Protein AF-A0A564Z436-F1 (afdb_monomer)

Secondary structure (DSSP, 8-state):
--HHHHHHHHHHHHHHHHHHHHHHHHHHHHHHHHHHHTTTT------HHHHHHHHHHHTT-PPPPP-S---------------------------------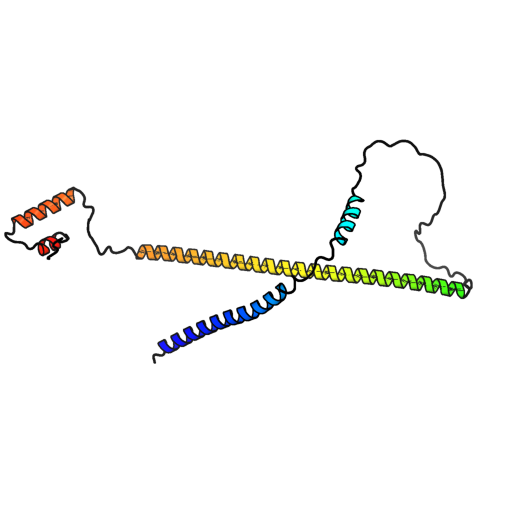HHHHHHHHHHHHHHHHHHHHHHHHHHHHHHHHHHHHHHHHHHHHHHHHHHHHHHHHHHHHHHHHHHHHHHHHHHHHHT-------------HHHHHHHHHHHHHHHHH-S---HHHHHHHTTPPP-----

Solvent-accessible surface area (backbone atoms only — not comparable to full-atom values): 14673 Å² total; per-residue (Å²): 130,58,72,66,59,54,51,52,51,52,52,52,52,51,51,54,50,50,52,52,51,53,51,56,51,50,57,64,52,53,64,60,56,55,65,60,58,71,67,71,80,77,74,78,97,83,57,80,71,63,58,59,63,56,56,63,60,63,71,76,70,68,84,78,81,86,74,100,80,80,93,76,91,81,93,79,89,82,89,80,89,82,89,82,83,93,73,88,84,85,83,90,76,94,69,81,83,71,80,65,53,69,72,57,49,51,52,50,52,52,53,47,52,58,47,50,53,50,51,53,52,51,52,50,53,51,53,49,51,51,50,52,52,49,51,52,49,53,51,52,54,50,52,52,51,49,53,51,52,49,51,52,49,53,56,50,51,52,52,52,49,54,51,49,54,53,49,51,49,54,48,48,51,52,48,55,65,72,58,62,71,77,74,87,72,86,84,75,79,90,62,55,75,69,57,49,54,50,53,52,52,55,52,54,50,56,55,74,75,42,96,77,79,58,67,69,64,52,22,69,73,68,78,46,86,81,88,76,77,78,131

Mean predicted aligned error: 22.8 Å

pLDDT: mean 73.69, std 20.4, range [33.41, 95.94]

Structure (mmCIF, N/CA/C/O backbone):
data_AF-A0A564Z436-F1
#
_entry.id   AF-A0A564Z436-F1
#
loop_
_atom_site.group_PDB
_atom_site.id
_atom_site.type_symbol
_atom_site.label_atom_id
_atom_site.label_alt_id
_atom_site.label_comp_id
_atom_site.label_asym_id
_atom_site.label_entity_id
_atom_site.label_seq_id
_atom_site.pdbx_PDB_ins_code
_atom_site.Cartn_x
_atom_site.Cartn_y
_atom_site.Cartn_z
_atom_site.occupancy
_atom_site.B_iso_or_equiv
_atom_site.auth_seq_id
_atom_site.auth_comp_id
_atom_site.auth_asym_id
_atom_site.auth_atom_id
_atom_site.pdbx_PDB_model_num
ATOM 1 N N . MET A 1 1 ? 1.897 -36.325 22.239 1.00 63.38 1 MET A N 1
ATOM 2 C CA . MET A 1 1 ? 1.989 -35.040 21.521 1.00 63.38 1 MET A CA 1
ATOM 3 C C . MET A 1 1 ? 0.719 -34.904 20.726 1.00 63.38 1 MET A C 1
ATOM 5 O O . MET A 1 1 ? 0.483 -35.743 19.864 1.00 63.38 1 MET A O 1
ATOM 9 N N . ASP A 1 2 ? -0.121 -33.939 21.077 1.00 85.94 2 ASP A N 1
ATOM 10 C CA . ASP A 1 2 ? -1.422 -33.800 20.435 1.00 85.94 2 ASP A CA 1
ATOM 11 C C . ASP A 1 2 ? -1.236 -33.451 18.953 1.00 85.94 2 ASP A C 1
ATOM 13 O O . ASP A 1 2 ? -0.404 -32.598 18.626 1.00 85.94 2 ASP A O 1
ATOM 17 N N . PRO A 1 3 ? -1.989 -34.085 18.038 1.00 88.94 3 PRO A N 1
ATOM 18 C CA . PRO A 1 3 ? -1.861 -33.838 16.599 1.00 88.94 3 PRO A CA 1
ATOM 19 C C . PRO A 1 3 ? -2.127 -32.366 16.249 1.00 88.94 3 PRO A C 1
ATOM 21 O O . PRO A 1 3 ? -1.552 -31.832 15.304 1.00 88.94 3 PRO A O 1
ATOM 24 N N . ILE A 1 4 ? -2.934 -31.690 17.069 1.00 89.12 4 ILE A N 1
ATOM 25 C CA . ILE A 1 4 ? -3.227 -30.259 16.977 1.00 89.12 4 ILE A CA 1
ATOM 26 C C . ILE A 1 4 ? -1.976 -29.426 17.287 1.00 89.12 4 ILE A C 1
ATOM 28 O O . ILE A 1 4 ? -1.660 -28.496 16.549 1.00 89.12 4 ILE A O 1
ATOM 32 N N . LEU A 1 5 ? -1.220 -29.789 18.329 1.00 91.38 5 LEU A N 1
ATOM 33 C CA . LEU A 1 5 ? 0.011 -29.095 18.711 1.00 91.38 5 LEU A CA 1
ATOM 34 C C . LEU A 1 5 ? 1.102 -29.264 17.640 1.00 91.38 5 LEU A C 1
ATOM 36 O O . LEU A 1 5 ? 1.831 -28.322 17.343 1.00 91.38 5 LEU A O 1
ATOM 40 N N . LEU A 1 6 ? 1.186 -30.449 17.025 1.00 92.44 6 LEU A N 1
ATOM 41 C CA . LEU A 1 6 ? 2.127 -30.729 15.935 1.00 92.44 6 LEU A CA 1
ATOM 42 C C . LEU A 1 6 ? 1.766 -29.964 14.652 1.00 92.44 6 LEU A C 1
ATOM 44 O O . LEU A 1 6 ? 2.647 -29.429 13.985 1.00 92.44 6 LEU A O 1
ATOM 48 N N . GLY A 1 7 ? 0.473 -29.842 14.338 1.00 93.62 7 GLY A N 1
ATOM 49 C CA . GLY A 1 7 ? 0.014 -29.001 13.232 1.00 93.62 7 GLY A CA 1
ATOM 50 C C . GLY A 1 7 ? 0.376 -27.528 13.436 1.00 93.62 7 GLY A C 1
ATOM 51 O O . GLY A 1 7 ? 0.898 -26.884 12.527 1.00 93.62 7 GLY A O 1
ATOM 52 N N . LEU A 1 8 ? 0.170 -27.010 14.650 1.00 94.00 8 LEU A N 1
ATOM 53 C CA . LEU A 1 8 ? 0.444 -25.612 14.989 1.00 94.00 8 LEU A CA 1
ATOM 54 C C . LEU A 1 8 ? 1.942 -25.281 14.900 1.00 94.00 8 LEU A C 1
ATOM 56 O O . LEU A 1 8 ? 2.317 -24.266 14.311 1.00 94.00 8 LEU A O 1
ATOM 60 N N . THR A 1 9 ? 2.815 -26.158 15.405 1.00 94.19 9 THR A N 1
ATOM 61 C CA . THR A 1 9 ? 4.271 -25.956 15.311 1.00 94.19 9 THR A CA 1
ATOM 62 C C . THR A 1 9 ? 4.773 -26.041 13.871 1.00 94.19 9 THR A C 1
ATOM 64 O O . THR A 1 9 ? 5.584 -25.208 13.469 1.00 94.19 9 THR A O 1
ATOM 67 N N . CYS A 1 10 ? 4.247 -26.958 13.051 1.00 94.19 10 CYS A N 1
ATOM 68 C CA . CYS A 1 10 ? 4.589 -27.032 11.628 1.00 94.19 10 CYS A CA 1
ATOM 69 C C . CYS A 1 10 ? 4.206 -25.757 10.860 1.00 94.19 10 CYS A C 1
ATOM 71 O O . CYS A 1 10 ? 4.996 -25.280 10.042 1.00 94.19 10 CYS A O 1
ATOM 73 N N . VAL A 1 11 ? 3.034 -25.176 11.139 1.00 95.75 11 VAL A N 1
ATOM 74 C CA . VAL A 1 11 ? 2.591 -23.922 10.507 1.00 95.75 11 VAL A CA 1
ATOM 75 C C . VAL A 1 11 ? 3.485 -22.754 10.924 1.00 95.75 11 VAL A C 1
ATOM 77 O O . VAL A 1 11 ? 3.950 -22.006 10.063 1.00 95.75 11 VAL A O 1
ATOM 80 N N . ILE A 1 12 ? 3.806 -22.631 12.216 1.00 95.38 12 ILE A N 1
ATOM 81 C CA . ILE A 1 12 ? 4.701 -21.577 12.723 1.00 95.38 12 ILE A CA 1
ATOM 82 C C . ILE A 1 12 ? 6.097 -21.693 12.094 1.00 95.38 12 ILE A C 1
ATOM 84 O O . ILE A 1 12 ? 6.655 -20.693 11.639 1.00 95.38 12 ILE A O 1
ATOM 88 N N . CYS A 1 13 ? 6.651 -22.905 12.004 1.00 94.94 13 CYS A N 1
ATOM 89 C CA . CYS A 1 13 ? 7.947 -23.134 11.365 1.00 94.94 13 CYS A CA 1
ATOM 90 C C . CYS A 1 13 ? 7.933 -22.786 9.869 1.00 94.94 13 CYS A C 1
ATOM 92 O O . CYS A 1 13 ? 8.898 -22.204 9.375 1.00 94.94 13 CYS A O 1
ATOM 94 N N . ALA A 1 14 ? 6.850 -23.094 9.150 1.00 94.62 14 ALA A N 1
ATOM 95 C CA . ALA A 1 14 ? 6.715 -22.752 7.736 1.00 94.62 14 ALA A CA 1
ATOM 96 C C . ALA A 1 14 ? 6.648 -21.231 7.513 1.00 94.62 14 ALA A C 1
ATOM 98 O O . ALA A 1 14 ? 7.316 -20.714 6.616 1.00 94.62 14 ALA A O 1
ATOM 99 N N . VAL A 1 15 ? 5.908 -20.506 8.360 1.00 95.50 15 VAL A N 1
ATOM 100 C CA . VAL A 1 15 ? 5.828 -19.036 8.312 1.00 95.50 15 VAL A CA 1
ATOM 101 C C . VAL A 1 15 ? 7.186 -18.408 8.631 1.00 95.50 15 VA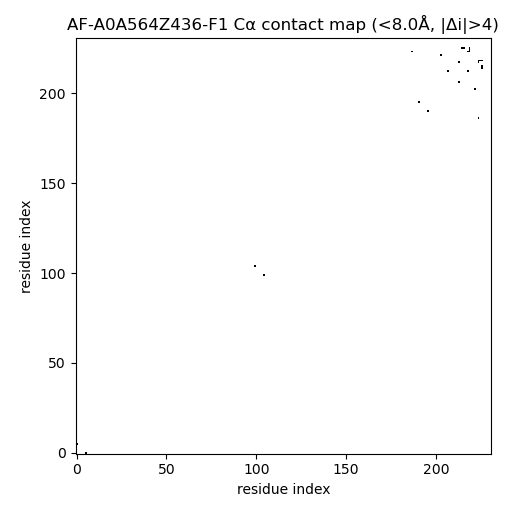L A C 1
ATOM 103 O O . VAL A 1 15 ? 7.650 -17.550 7.883 1.00 95.50 15 VAL A O 1
ATOM 106 N N . ALA A 1 16 ? 7.873 -18.876 9.677 1.00 93.75 16 ALA A N 1
ATOM 107 C CA . ALA A 1 16 ? 9.210 -18.395 10.022 1.00 93.75 16 ALA A CA 1
ATOM 108 C C . ALA A 1 16 ? 10.216 -18.632 8.881 1.00 93.75 16 ALA A C 1
ATOM 110 O O . ALA A 1 16 ? 10.986 -17.739 8.529 1.00 93.75 16 ALA A O 1
ATOM 111 N N . PHE A 1 17 ? 10.175 -19.808 8.248 1.00 94.62 17 PHE A N 1
ATOM 112 C CA . PHE A 1 17 ? 11.038 -20.121 7.109 1.00 94.62 17 PHE A CA 1
ATOM 113 C C . PHE A 1 17 ? 10.723 -19.250 5.885 1.00 94.62 17 PHE A C 1
ATOM 115 O O . PHE A 1 17 ? 11.636 -18.802 5.191 1.00 94.62 17 PHE A O 1
ATOM 122 N N . TYR A 1 18 ? 9.443 -18.965 5.635 1.00 93.94 18 TYR A N 1
ATOM 123 C CA . TYR A 1 18 ? 9.003 -18.090 4.550 1.00 93.94 18 TYR A CA 1
ATOM 124 C C . TYR A 1 18 ? 9.479 -16.642 4.744 1.00 93.94 18 TYR A C 1
ATOM 126 O O . TYR A 1 18 ? 10.013 -16.043 3.807 1.00 93.94 18 TYR A O 1
ATOM 134 N N . LEU A 1 19 ? 9.377 -16.105 5.965 1.00 92.25 19 LEU A N 1
ATOM 135 C CA . LEU A 1 19 ? 9.880 -14.769 6.302 1.00 92.25 19 LEU A CA 1
ATOM 136 C C . LEU A 1 19 ? 11.405 -14.682 6.143 1.00 92.25 19 LEU A C 1
ATOM 138 O O . LEU A 1 19 ? 11.902 -13.790 5.454 1.00 92.25 19 LEU A O 1
ATOM 142 N N . LEU A 1 20 ? 12.146 -15.668 6.660 1.00 90.69 20 LEU A N 1
ATOM 143 C CA . LEU A 1 20 ? 13.603 -15.741 6.494 1.00 90.69 20 LEU A CA 1
ATOM 144 C C . LEU A 1 20 ? 14.024 -15.896 5.024 1.00 90.69 20 LEU A C 1
ATOM 146 O O . LEU A 1 20 ? 15.055 -15.367 4.606 1.00 90.69 20 LEU A O 1
ATOM 150 N N . PHE A 1 21 ? 13.231 -16.592 4.207 1.00 90.06 21 PHE A N 1
ATOM 151 C CA . PHE A 1 21 ? 13.489 -16.734 2.775 1.00 90.06 21 PHE A CA 1
ATOM 152 C C . PHE A 1 21 ? 13.293 -15.413 2.017 1.00 90.06 21 PHE A C 1
ATOM 154 O O . PHE A 1 21 ? 14.087 -15.090 1.125 1.00 90.06 21 PHE A O 1
ATOM 161 N N . ILE A 1 22 ? 12.276 -14.626 2.381 1.00 85.06 22 ILE A N 1
ATOM 162 C CA . ILE A 1 22 ? 12.032 -13.294 1.811 1.00 85.06 22 ILE A CA 1
ATOM 163 C C . ILE A 1 22 ? 13.151 -12.327 2.211 1.00 85.06 22 ILE A C 1
ATOM 165 O O . ILE A 1 22 ? 13.730 -11.668 1.340 1.00 85.06 22 ILE A O 1
ATOM 169 N N . GLU A 1 23 ? 13.523 -12.291 3.491 1.00 79.44 23 GLU A N 1
ATOM 170 C CA . GLU A 1 23 ? 14.616 -11.446 3.987 1.00 79.44 23 GLU A CA 1
ATOM 171 C C . GLU A 1 23 ? 15.970 -11.843 3.379 1.00 79.44 23 GLU A C 1
ATOM 173 O O . GLU A 1 23 ? 16.714 -10.992 2.880 1.00 79.44 23 GLU A O 1
ATOM 178 N N . GLY A 1 24 ? 16.265 -13.144 3.290 1.00 73.56 24 GLY A N 1
ATOM 179 C CA . GLY A 1 24 ? 17.490 -13.653 2.669 1.00 73.56 24 GLY A CA 1
ATOM 180 C C . GLY A 1 24 ? 17.595 -13.337 1.170 1.00 73.56 24 GLY A C 1
ATOM 181 O O . GLY A 1 24 ? 18.689 -13.099 0.643 1.00 73.56 24 GLY A O 1
ATOM 182 N N . LYS A 1 25 ? 16.462 -13.277 0.458 1.00 69.88 25 LYS A N 1
ATOM 183 C CA . LYS A 1 25 ? 16.411 -12.902 -0.965 1.00 69.88 25 LYS A CA 1
ATOM 184 C C . LYS A 1 25 ? 16.547 -11.388 -1.163 1.00 69.88 25 LYS A C 1
ATOM 186 O O . LYS A 1 25 ? 17.231 -10.963 -2.099 1.00 69.88 25 LYS A O 1
ATOM 191 N N . SER A 1 26 ? 15.986 -10.597 -0.248 1.00 63.19 26 SER A N 1
ATOM 192 C CA . SER A 1 26 ? 16.156 -9.140 -0.153 1.00 63.19 26 SER A CA 1
ATOM 193 C C . SER A 1 26 ? 17.631 -8.750 0.035 1.00 63.19 26 SER A C 1
ATOM 195 O O . SER A 1 26 ? 18.174 -7.950 -0.737 1.00 63.19 26 SER A O 1
ATOM 197 N N . TRP A 1 27 ? 18.344 -9.405 0.957 1.00 58.22 27 TRP A N 1
ATOM 198 C CA . TRP A 1 27 ? 19.761 -9.118 1.220 1.00 58.22 27 TRP A CA 1
ATOM 199 C C . TRP A 1 27 ? 20.673 -9.461 0.035 1.00 58.22 27 TRP A C 1
A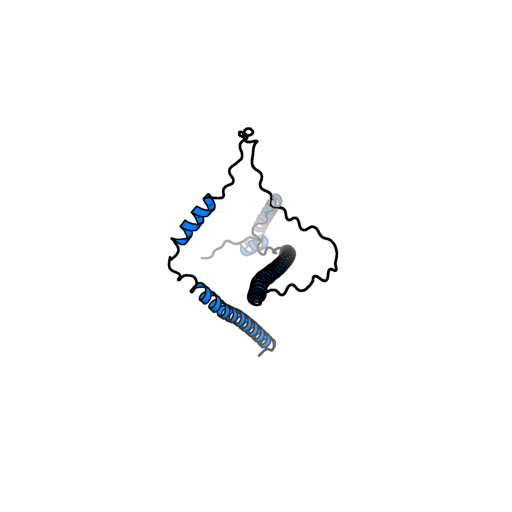TOM 201 O O . TRP A 1 27 ? 21.661 -8.765 -0.226 1.00 58.22 27 TRP A O 1
ATOM 211 N N . ARG A 1 28 ? 20.337 -10.502 -0.740 1.00 61.38 28 ARG A N 1
ATOM 212 C CA . ARG A 1 28 ? 21.096 -10.878 -1.945 1.00 61.38 28 ARG A CA 1
ATOM 213 C C . ARG A 1 28 ? 20.896 -9.898 -3.106 1.00 61.38 28 ARG A C 1
ATOM 215 O O . ARG A 1 28 ? 21.811 -9.738 -3.917 1.00 61.38 28 ARG A O 1
ATOM 222 N N . ASN A 1 29 ? 19.743 -9.232 -3.177 1.00 59.69 29 ASN A N 1
ATOM 223 C CA . ASN A 1 29 ? 19.470 -8.199 -4.178 1.00 59.69 29 ASN A CA 1
ATOM 224 C C . ASN A 1 29 ? 20.085 -6.842 -3.802 1.00 59.69 29 ASN A C 1
ATOM 226 O O . ASN A 1 29 ? 20.649 -6.182 -4.675 1.00 59.69 29 ASN A O 1
ATOM 230 N N . SER A 1 30 ? 20.084 -6.471 -2.518 1.00 56.88 30 SER A N 1
ATOM 231 C CA . SER A 1 30 ? 20.626 -5.179 -2.062 1.00 56.88 30 SER A CA 1
ATOM 232 C C . SER A 1 30 ? 22.157 -5.067 -2.223 1.00 56.88 30 SER A C 1
ATOM 234 O O . SER A 1 30 ? 22.695 -4.018 -2.566 1.00 56.88 30 SER A O 1
ATOM 236 N N . ARG A 1 31 ? 22.901 -6.184 -2.147 1.00 54.59 31 ARG A N 1
ATOM 237 C CA . ARG A 1 31 ? 24.354 -6.184 -2.444 1.00 54.59 31 ARG A CA 1
ATOM 238 C C . ARG A 1 31 ? 24.700 -5.919 -3.919 1.00 54.59 31 ARG A C 1
ATOM 240 O O . ARG A 1 31 ? 25.856 -5.630 -4.233 1.00 54.59 31 ARG A O 1
ATOM 247 N N . ARG A 1 32 ? 23.740 -6.041 -4.847 1.00 54.75 32 ARG A N 1
ATOM 248 C CA . ARG A 1 32 ? 23.956 -5.766 -6.283 1.00 54.75 32 ARG A CA 1
ATOM 249 C C . ARG A 1 32 ? 23.718 -4.301 -6.644 1.00 54.75 32 ARG A C 1
ATOM 251 O O . ARG A 1 32 ? 24.341 -3.816 -7.589 1.00 54.75 32 ARG A O 1
ATOM 258 N N . THR A 1 33 ? 22.855 -3.604 -5.911 1.00 54.34 33 THR A N 1
ATOM 259 C CA . THR A 1 33 ? 22.549 -2.184 -6.131 1.00 54.34 33 THR A CA 1
ATOM 260 C C . THR A 1 33 ? 23.646 -1.279 -5.566 1.00 54.34 33 THR A C 1
ATOM 262 O O . THR A 1 33 ? 24.048 -0.329 -6.237 1.00 54.34 33 THR A O 1
ATOM 265 N N . ASP A 1 34 ? 24.243 -1.648 -4.432 1.00 54.84 34 ASP A N 1
ATOM 266 C CA . ASP A 1 34 ? 25.300 -0.862 -3.775 1.00 54.84 34 ASP A CA 1
ATOM 267 C C . ASP A 1 34 ? 26.627 -0.840 -4.577 1.00 54.84 34 ASP A C 1
ATOM 269 O O . ASP A 1 34 ? 27.287 0.188 -4.752 1.00 54.84 34 ASP A O 1
ATOM 273 N N . ARG A 1 35 ? 26.971 -1.957 -5.241 1.00 53.22 35 ARG A N 1
ATOM 274 C CA . ARG A 1 35 ? 28.141 -2.029 -6.144 1.00 53.22 35 ARG A CA 1
ATOM 275 C C . ARG A 1 35 ? 28.015 -1.175 -7.412 1.00 53.22 35 ARG A C 1
ATOM 277 O O . ARG A 1 35 ? 29.038 -0.862 -8.018 1.00 53.22 35 ARG A O 1
ATOM 284 N N . ARG A 1 36 ? 26.801 -0.795 -7.830 1.00 50.19 36 ARG A N 1
ATOM 285 C CA . ARG A 1 36 ? 26.590 0.094 -8.990 1.00 50.19 36 ARG A CA 1
ATOM 286 C C . ARG A 1 36 ? 26.658 1.575 -8.614 1.00 50.19 36 ARG A C 1
ATOM 288 O O . ARG A 1 36 ? 27.052 2.377 -9.456 1.00 50.19 36 ARG A O 1
ATOM 295 N N . GLN A 1 37 ? 26.356 1.933 -7.366 1.00 49.72 37 GLN A N 1
ATOM 296 C CA . GLN A 1 37 ? 26.411 3.322 -6.899 1.00 49.72 37 GLN A CA 1
ATOM 297 C C . GLN A 1 37 ? 27.835 3.762 -6.506 1.00 49.72 37 GLN A C 1
ATOM 299 O O . GLN A 1 37 ? 28.223 4.895 -6.790 1.00 49.72 37 GLN A O 1
ATOM 304 N N . GLY A 1 38 ? 28.681 2.855 -5.999 1.00 44.59 38 GLY A N 1
ATOM 305 C CA . GLY A 1 38 ? 30.077 3.169 -5.639 1.00 44.59 38 GLY A CA 1
ATOM 306 C C . GLY A 1 38 ? 31.039 3.460 -6.809 1.00 44.59 38 GLY A C 1
ATOM 307 O O . GLY A 1 38 ? 32.106 4.039 -6.598 1.00 44.59 38 GLY A O 1
ATOM 308 N N . ALA A 1 39 ? 30.689 3.097 -8.050 1.00 49.66 39 ALA A N 1
ATOM 309 C CA . ALA A 1 39 ? 31.543 3.295 -9.232 1.00 49.66 39 ALA A CA 1
ATOM 310 C C . ALA A 1 39 ? 31.253 4.597 -10.009 1.00 49.66 39 ALA A C 1
ATOM 312 O O . ALA A 1 39 ? 32.082 5.034 -10.809 1.00 49.66 39 ALA A O 1
ATOM 313 N N . ALA A 1 40 ? 30.104 5.238 -9.770 1.00 49.00 40 ALA A N 1
ATOM 314 C CA . ALA A 1 40 ? 29.692 6.444 -10.491 1.00 49.00 40 ALA A CA 1
ATOM 315 C C . ALA A 1 40 ? 30.360 7.732 -9.968 1.00 49.00 40 ALA A C 1
ATOM 317 O O . ALA A 1 40 ? 30.429 8.721 -10.692 1.00 49.00 40 ALA A O 1
ATOM 318 N N . ASN A 1 41 ? 30.910 7.717 -8.746 1.00 52.44 41 ASN A N 1
ATOM 319 C CA . ASN A 1 41 ? 31.370 8.929 -8.056 1.00 52.44 41 ASN A CA 1
ATOM 320 C C . ASN A 1 41 ? 32.899 9.170 -8.100 1.00 52.44 41 ASN A C 1
ATOM 322 O O . ASN A 1 41 ? 33.432 9.975 -7.342 1.00 52.44 41 ASN A O 1
ATOM 326 N N . ARG A 1 42 ? 33.641 8.476 -8.979 1.00 50.19 42 ARG A N 1
ATOM 327 C CA . ARG A 1 42 ? 35.101 8.659 -9.164 1.00 50.19 42 ARG A CA 1
ATOM 328 C C . ARG A 1 42 ? 35.480 9.105 -10.579 1.00 50.19 42 ARG A C 1
ATOM 330 O O . ARG A 1 42 ? 36.361 8.516 -11.204 1.00 50.19 42 ARG A O 1
ATOM 337 N N . ARG A 1 43 ? 34.867 10.172 -11.100 1.00 45.75 43 ARG A N 1
ATOM 338 C CA . ARG A 1 43 ? 35.405 10.872 -12.282 1.00 45.75 43 ARG A CA 1
ATOM 339 C C . ARG A 1 43 ? 35.689 12.340 -11.969 1.00 45.75 43 ARG A C 1
ATOM 341 O O . ARG A 1 43 ? 34.794 13.143 -11.750 1.00 45.75 43 ARG A O 1
ATOM 348 N N . ARG A 1 44 ? 36.995 12.614 -11.925 1.00 42.84 44 ARG A N 1
ATOM 349 C CA . ARG A 1 44 ? 37.684 13.901 -11.782 1.00 42.84 44 ARG A CA 1
ATOM 350 C C . ARG A 1 44 ? 37.154 14.997 -12.730 1.00 42.84 44 ARG A C 1
ATOM 352 O O . ARG A 1 44 ? 36.645 14.677 -13.805 1.00 42.84 44 ARG A O 1
ATOM 359 N N . PRO A 1 45 ? 37.364 16.284 -12.390 1.00 51.81 45 PRO A N 1
ATOM 360 C CA . PRO A 1 45 ? 36.952 17.423 -13.199 1.00 51.81 45 PRO A CA 1
ATOM 361 C C . PRO A 1 45 ? 37.929 17.625 -14.360 1.00 51.81 45 PRO A C 1
ATOM 363 O O . PRO A 1 45 ? 38.966 18.262 -14.227 1.00 51.81 45 PRO A O 1
ATOM 366 N N . ALA A 1 46 ? 37.600 17.083 -15.523 1.00 48.59 46 ALA A N 1
ATOM 367 C CA . ALA A 1 46 ? 38.328 17.352 -16.755 1.00 48.59 46 ALA A CA 1
ATOM 368 C C . ALA A 1 46 ? 37.315 17.648 -17.855 1.00 48.59 46 ALA A C 1
ATOM 370 O O . ALA A 1 46 ? 37.119 16.808 -18.714 1.00 48.59 46 ALA A O 1
ATOM 371 N N . ASN A 1 47 ? 36.584 18.770 -17.758 1.00 52.91 47 ASN A N 1
ATOM 372 C CA . ASN A 1 47 ? 35.781 19.316 -18.870 1.00 52.91 47 ASN A CA 1
ATOM 373 C C . ASN A 1 47 ? 35.236 20.743 -18.628 1.00 52.91 47 ASN A C 1
ATOM 375 O O . ASN A 1 47 ? 34.193 21.120 -19.159 1.00 52.91 47 ASN A O 1
ATOM 379 N N . ALA A 1 48 ? 35.952 21.587 -17.875 1.00 52.72 48 ALA A N 1
ATOM 380 C CA . ALA A 1 48 ? 35.609 23.013 -17.783 1.00 52.72 48 ALA A CA 1
ATOM 381 C C . ALA A 1 48 ? 35.849 23.767 -19.114 1.00 52.72 48 ALA A C 1
ATOM 383 O O . ALA A 1 48 ? 35.185 24.763 -19.392 1.00 52.72 48 ALA A O 1
ATOM 384 N N . ALA A 1 49 ? 36.741 23.261 -19.976 1.00 54.25 49 ALA A N 1
ATOM 385 C CA . ALA A 1 49 ? 37.029 23.849 -21.287 1.00 54.25 49 ALA A CA 1
ATOM 386 C C . ALA A 1 49 ? 35.952 23.539 -22.349 1.00 54.25 49 ALA A C 1
ATOM 388 O O . ALA A 1 49 ? 35.665 24.379 -23.199 1.00 54.25 49 ALA A O 1
ATOM 389 N N . ALA A 1 50 ? 35.294 22.375 -22.269 1.00 55.28 50 ALA A N 1
ATOM 390 C CA . ALA A 1 50 ? 34.302 21.947 -23.260 1.00 55.28 50 ALA A CA 1
ATOM 391 C C . ALA A 1 50 ? 32.986 22.748 -23.190 1.00 55.28 50 ALA A C 1
ATOM 393 O O . ALA A 1 50 ? 32.323 22.944 -24.206 1.00 55.28 50 ALA A O 1
ATOM 394 N N . ARG A 1 51 ? 32.623 23.279 -22.011 1.00 54.62 51 ARG A N 1
ATOM 395 C CA . ARG A 1 51 ? 31.384 24.062 -21.835 1.00 54.62 51 ARG A CA 1
ATOM 396 C C . ARG A 1 51 ? 31.465 25.497 -22.370 1.00 54.62 51 ARG A C 1
ATOM 398 O O . ARG A 1 51 ? 30.438 26.033 -22.776 1.00 54.62 51 ARG A O 1
ATOM 405 N N . ARG A 1 52 ? 32.656 26.109 -22.453 1.00 54.19 52 ARG A N 1
ATOM 406 C CA . ARG A 1 52 ? 32.811 27.473 -23.007 1.00 54.19 52 ARG A CA 1
ATOM 407 C C . ARG A 1 52 ? 32.627 27.531 -24.526 1.00 54.19 52 ARG A C 1
ATOM 409 O O . ARG A 1 52 ? 32.129 28.528 -25.038 1.00 54.19 52 ARG A O 1
ATOM 416 N N . HIS A 1 53 ? 32.966 26.462 -25.245 1.00 53.28 53 HIS A N 1
ATOM 417 C CA . HIS A 1 53 ? 32.871 26.442 -26.708 1.00 53.28 53 HIS A CA 1
ATOM 418 C C . HIS A 1 53 ? 31.433 26.236 -27.222 1.00 53.28 53 HIS A C 1
ATOM 420 O O . HIS A 1 53 ? 31.101 26.637 -28.335 1.00 53.28 53 HIS A O 1
ATOM 426 N N . GLN A 1 54 ? 30.552 25.659 -26.397 1.00 53.78 54 GLN A N 1
ATOM 427 C CA . GLN A 1 54 ? 29.155 25.414 -26.764 1.00 53.78 54 GLN A CA 1
ATOM 428 C C . GLN A 1 54 ? 28.260 26.650 -26.555 1.00 53.78 54 GLN A C 1
ATOM 430 O O . GLN A 1 54 ? 27.310 26.847 -27.309 1.00 53.78 54 GLN A O 1
ATOM 435 N N . GLN A 1 55 ? 28.597 27.535 -25.608 1.00 53.94 55 GLN A N 1
ATOM 436 C CA . GLN A 1 55 ? 27.861 28.791 -25.390 1.00 53.94 55 GLN A CA 1
ATOM 437 C C . GLN A 1 55 ? 28.153 29.865 -26.452 1.00 53.94 55 GLN A C 1
ATOM 439 O O . GLN A 1 55 ? 27.264 30.646 -26.775 1.00 53.94 55 GLN A O 1
ATOM 444 N N . GLN A 1 56 ? 29.343 29.876 -27.065 1.00 54.75 56 GLN A N 1
ATOM 445 C CA . GLN A 1 56 ? 29.662 30.838 -28.133 1.00 54.75 56 GLN A CA 1
ATOM 446 C C . GLN A 1 56 ? 28.971 30.523 -29.470 1.00 54.75 56 GLN A C 1
ATOM 448 O O . GLN A 1 56 ? 28.710 31.434 -30.249 1.00 54.75 56 GLN A O 1
ATOM 453 N N . ARG A 1 57 ? 28.615 29.258 -29.734 1.00 53.19 57 ARG A 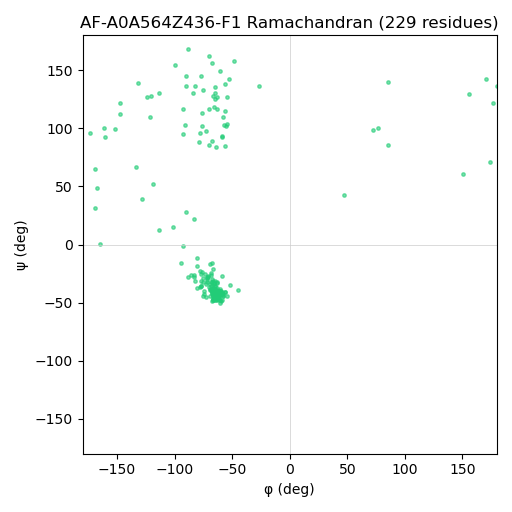N 1
ATOM 454 C CA . ARG A 1 57 ? 27.881 28.877 -30.955 1.00 53.19 57 ARG A CA 1
ATOM 455 C C . ARG A 1 57 ? 26.368 29.079 -30.854 1.00 53.19 57 ARG A C 1
ATOM 457 O O . ARG A 1 57 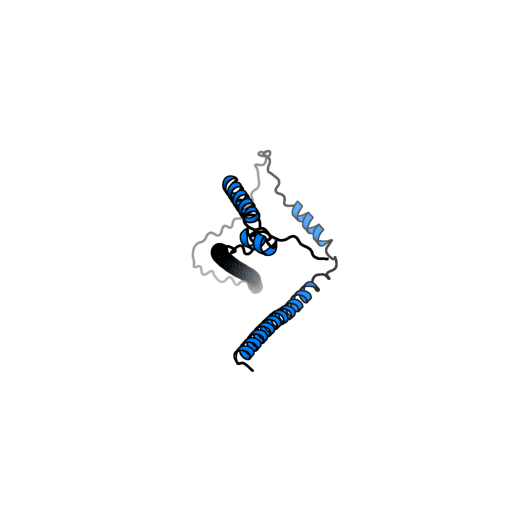? 25.739 29.327 -31.875 1.00 53.19 57 ARG A O 1
ATOM 464 N N . ALA A 1 58 ? 25.796 29.036 -29.650 1.00 53.19 58 ALA A N 1
ATOM 465 C CA . ALA A 1 58 ? 24.366 29.280 -29.439 1.00 53.19 58 ALA A CA 1
ATOM 466 C C . ALA A 1 58 ? 23.983 30.773 -29.522 1.00 53.19 58 ALA A C 1
ATOM 468 O O . ALA A 1 58 ? 22.848 31.093 -29.856 1.00 53.19 58 ALA A O 1
ATOM 469 N N . ALA A 1 59 ? 24.927 31.693 -29.286 1.00 52.09 59 ALA A N 1
ATOM 470 C CA . ALA A 1 59 ? 24.696 33.138 -29.409 1.00 52.09 59 ALA A CA 1
ATOM 471 C C . ALA A 1 59 ? 24.770 33.668 -30.859 1.00 52.09 59 ALA A C 1
ATOM 473 O O . ALA A 1 59 ? 24.379 34.803 -31.115 1.00 52.09 59 ALA A O 1
ATOM 474 N N . ALA A 1 60 ? 25.249 32.862 -31.815 1.00 54.31 60 ALA A N 1
ATOM 475 C CA . ALA A 1 60 ? 25.401 33.256 -33.221 1.00 54.31 60 ALA A CA 1
ATOM 476 C C . ALA A 1 60 ? 24.188 32.899 -34.110 1.00 54.31 60 ALA A C 1
ATOM 478 O O . ALA A 1 60 ? 24.203 33.195 -35.302 1.00 54.31 60 ALA A O 1
ATOM 479 N N . GLN A 1 61 ? 23.149 32.262 -33.556 1.00 53.16 61 GLN A N 1
ATOM 480 C CA . GLN A 1 61 ? 21.942 31.835 -34.285 1.00 53.16 61 GLN A CA 1
ATOM 481 C C . GLN A 1 61 ? 20.647 32.319 -33.612 1.00 53.16 61 GLN A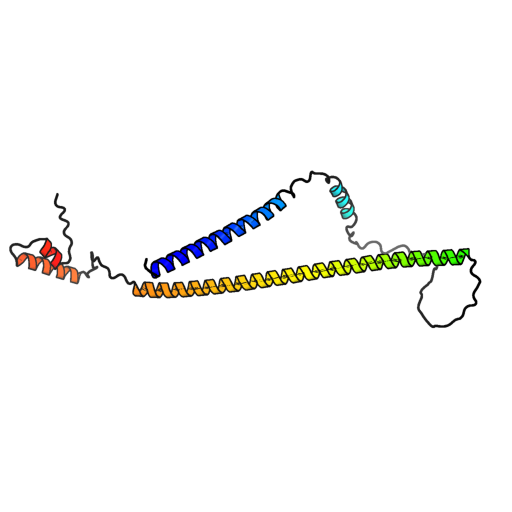 C 1
ATOM 483 O O . GLN A 1 61 ? 19.654 31.599 -33.555 1.00 53.16 61 GLN A O 1
ATOM 488 N N . ALA A 1 62 ? 20.642 33.548 -33.093 1.00 42.88 62 ALA A N 1
ATOM 489 C CA . ALA A 1 62 ? 19.395 34.228 -32.752 1.00 42.88 62 ALA A CA 1
ATOM 490 C C . ALA A 1 62 ? 18.817 34.902 -34.018 1.00 42.88 62 ALA A C 1
ATOM 492 O O . ALA A 1 62 ? 19.560 35.609 -34.706 1.00 42.88 62 ALA A O 1
ATOM 493 N N . PRO A 1 63 ? 17.526 34.711 -34.355 1.00 44.78 63 PRO A N 1
ATOM 494 C CA . PRO A 1 63 ? 16.917 35.344 -35.519 1.00 44.78 63 PRO A CA 1
ATOM 495 C C . PRO A 1 63 ? 16.781 36.848 -35.262 1.00 44.78 63 PRO A C 1
ATOM 497 O O . PRO A 1 63 ? 16.079 37.274 -34.344 1.00 44.78 63 PRO A O 1
ATOM 500 N N . ARG A 1 64 ? 17.473 37.668 -36.062 1.00 41.12 64 ARG A N 1
ATOM 501 C CA . ARG A 1 64 ? 17.250 39.117 -36.078 1.00 41.12 64 ARG A CA 1
ATOM 502 C C . ARG A 1 64 ? 15.843 39.383 -36.603 1.00 41.12 64 ARG A C 1
ATOM 504 O O . ARG A 1 64 ? 15.519 39.020 -37.730 1.00 41.12 64 ARG A O 1
ATOM 511 N N . GLN A 1 65 ? 15.029 39.999 -35.753 1.00 41.09 65 GLN A N 1
ATOM 512 C CA . GLN A 1 65 ? 13.735 40.564 -36.105 1.00 41.09 65 GLN A CA 1
ATOM 513 C C . GLN A 1 65 ? 13.909 41.535 -37.278 1.00 41.09 65 GLN A C 1
ATOM 515 O O . GLN A 1 65 ? 14.760 42.423 -37.245 1.00 41.09 65 GLN A O 1
ATOM 520 N N . MET A 1 66 ? 13.119 41.306 -38.321 1.00 38.09 66 MET A N 1
ATOM 521 C CA . MET A 1 66 ? 12.951 42.197 -39.460 1.00 38.09 66 MET A CA 1
ATOM 522 C C . MET A 1 66 ? 12.252 43.472 -38.980 1.00 38.09 66 MET A C 1
ATOM 524 O O . MET A 1 66 ? 11.188 43.387 -38.368 1.00 38.09 66 MET A O 1
ATOM 528 N N . THR A 1 67 ? 12.820 44.638 -39.276 1.00 41.38 67 THR A N 1
ATOM 529 C CA . THR A 1 67 ? 12.105 45.919 -39.238 1.00 41.38 67 THR A CA 1
ATOM 530 C C . THR A 1 67 ? 12.001 46.457 -40.661 1.00 41.38 67 THR A C 1
ATOM 532 O O . THR A 1 67 ? 12.995 46.483 -41.389 1.00 41.38 67 THR A O 1
ATOM 535 N N . GLU A 1 68 ? 10.789 46.854 -41.048 1.00 42.91 68 GLU A N 1
ATOM 536 C CA . GLU A 1 68 ? 10.442 47.509 -42.312 1.00 42.91 68 GLU A CA 1
ATOM 537 C C . GLU A 1 68 ? 11.205 48.830 -42.489 1.00 42.91 68 GLU A C 1
ATOM 539 O O . GLU A 1 68 ? 10.761 49.873 -42.022 1.00 42.91 68 GLU A O 1
ATOM 544 N N . SER A 1 69 ? 12.353 48.812 -43.163 1.00 42.88 69 SER A N 1
ATOM 545 C CA . SER A 1 69 ? 12.941 50.022 -43.758 1.00 42.88 69 SER A CA 1
ATOM 546 C C . SER A 1 69 ? 14.107 49.670 -44.688 1.00 42.88 69 SER A C 1
ATOM 548 O O . SER A 1 69 ? 15.254 49.974 -44.373 1.00 42.88 69 SER A O 1
ATOM 550 N N . SER A 1 70 ? 13.855 48.973 -45.800 1.00 36.44 70 SER A N 1
ATOM 551 C CA . SER A 1 70 ? 14.795 48.936 -46.941 1.00 36.44 70 SER A CA 1
ATOM 552 C C . SER A 1 70 ? 14.147 48.323 -48.192 1.00 36.44 70 SER A C 1
ATOM 554 O O . SER A 1 70 ? 14.695 47.415 -48.811 1.00 36.44 70 SER A O 1
ATOM 556 N N . PHE A 1 71 ? 12.951 48.787 -48.548 1.00 40.69 71 PHE A N 1
ATOM 557 C CA . PHE A 1 71 ? 12.454 48.702 -49.922 1.00 40.69 71 PHE A CA 1
ATOM 558 C C . PHE A 1 71 ? 12.861 50.017 -50.588 1.00 40.69 71 PHE A C 1
ATOM 560 O O . PHE A 1 71 ? 12.254 51.035 -50.292 1.00 40.69 71 PHE A O 1
ATOM 567 N N . GLU A 1 72 ? 13.998 50.015 -51.281 1.00 44.78 72 GLU A N 1
ATOM 568 C CA . GLU A 1 72 ? 14.315 50.801 -52.485 1.00 44.78 72 GLU A CA 1
ATOM 569 C C . GLU A 1 72 ? 15.824 50.631 -52.750 1.00 44.78 72 GLU A C 1
ATOM 571 O O . GLU A 1 72 ? 16.625 50.651 -51.817 1.00 44.78 72 GLU A O 1
ATOM 576 N N . SER A 1 73 ? 16.218 50.534 -54.020 1.00 39.06 73 SER A N 1
ATOM 577 C CA . SER A 1 73 ? 17.603 50.428 -54.514 1.00 39.06 73 SER A CA 1
ATOM 578 C C . SER A 1 73 ? 18.203 49.019 -54.545 1.00 39.06 73 SER A C 1
ATOM 580 O O . SER A 1 73 ? 18.899 48.583 -53.634 1.00 39.06 73 SER A O 1
ATOM 582 N N . LEU A 1 74 ? 17.942 48.307 -55.645 1.00 39.06 74 LEU A N 1
ATOM 583 C CA . LEU A 1 74 ? 18.968 47.890 -56.620 1.00 39.06 74 LEU A CA 1
ATOM 584 C C . LEU A 1 74 ? 18.315 46.975 -57.666 1.00 39.06 74 LEU A C 1
ATOM 586 O O . LEU A 1 74 ? 18.524 45.766 -57.725 1.00 39.06 74 LEU A O 1
ATOM 590 N N . SER A 1 75 ? 17.488 47.606 -58.498 1.00 41.53 75 SER A N 1
ATOM 591 C CA . SER A 1 75 ? 17.283 47.169 -59.873 1.00 41.53 75 SER A CA 1
ATOM 592 C C . SER A 1 75 ? 18.515 47.609 -60.657 1.00 41.53 75 SER A C 1
ATOM 594 O O . SER A 1 75 ? 18.743 48.807 -60.757 1.00 41.53 75 SER A O 1
ATOM 596 N N . GLU A 1 76 ? 19.313 46.654 -61.135 1.00 37.03 76 GLU A N 1
ATOM 597 C CA . GLU A 1 76 ? 19.908 46.595 -62.483 1.00 37.03 76 GLU A CA 1
ATOM 598 C C . GLU A 1 76 ? 21.184 45.734 -62.508 1.00 37.03 76 GLU A C 1
ATOM 600 O O . GLU A 1 76 ? 22.136 45.943 -61.762 1.00 37.03 76 GLU A O 1
ATOM 605 N N . ASN A 1 77 ? 21.188 44.816 -63.479 1.00 33.41 77 ASN A N 1
ATOM 606 C CA . ASN A 1 77 ? 22.353 44.271 -64.172 1.00 33.41 77 ASN A CA 1
ATOM 607 C C . ASN A 1 77 ? 23.237 43.220 -63.462 1.00 33.41 77 ASN A C 1
ATOM 609 O O . ASN A 1 77 ? 24.196 43.541 -62.768 1.00 33.41 77 ASN A O 1
ATOM 613 N N . SER A 1 78 ? 23.032 41.943 -63.805 1.00 33.94 78 SER A N 1
ATOM 614 C CA . SER A 1 78 ? 23.959 41.215 -64.697 1.00 33.94 78 SER A CA 1
ATOM 615 C C . SER A 1 78 ? 23.518 39.758 -64.842 1.00 33.94 78 SER A C 1
ATOM 617 O O . SER A 1 78 ? 23.430 39.021 -63.861 1.00 33.94 78 SER A O 1
ATOM 619 N N . GLY A 1 79 ? 23.272 39.341 -66.083 1.00 37.34 79 GLY A N 1
ATOM 620 C CA . GLY A 1 79 ? 23.071 37.945 -66.444 1.00 37.34 79 GLY A CA 1
ATOM 621 C C . GLY A 1 79 ? 24.341 37.108 -66.294 1.00 37.34 79 GLY A C 1
ATOM 622 O O . GLY A 1 79 ? 25.459 37.622 -66.332 1.00 37.34 79 GLY A O 1
ATOM 623 N N . SER A 1 80 ? 24.133 35.808 -66.115 1.00 35.09 80 SER A N 1
ATOM 624 C CA . SER A 1 80 ? 24.923 34.742 -66.731 1.00 35.09 80 SER A CA 1
ATOM 625 C C . SER A 1 80 ? 24.234 33.424 -66.394 1.00 35.09 80 SER A C 1
ATOM 627 O O . SER A 1 80 ? 24.404 32.854 -65.318 1.00 35.09 80 SER A O 1
ATOM 629 N N . GLU A 1 81 ? 23.418 32.989 -67.342 1.00 42.25 81 GLU A N 1
ATOM 630 C CA . GLU A 1 81 ? 22.899 31.641 -67.539 1.00 42.25 81 GLU A CA 1
ATOM 631 C C . GLU A 1 81 ? 23.767 30.482 -67.006 1.00 42.25 81 GLU A C 1
ATOM 633 O O . GLU A 1 81 ? 24.962 30.377 -67.281 1.00 42.25 81 GLU A O 1
ATOM 638 N N . SER A 1 82 ? 23.104 29.523 -66.354 1.00 34.78 82 SER A N 1
ATOM 639 C CA . SER A 1 82 ? 23.406 28.102 -66.535 1.00 34.78 82 SER A CA 1
ATOM 640 C C . SER A 1 82 ? 22.142 27.290 -66.262 1.00 34.78 82 SER A C 1
ATOM 642 O O . SER A 1 82 ? 21.736 27.079 -65.118 1.00 34.78 82 SER A O 1
ATOM 644 N N . SER A 1 83 ? 21.478 26.916 -67.353 1.00 38.41 83 SER A N 1
ATOM 645 C CA . SER A 1 83 ? 20.360 25.984 -67.387 1.00 38.41 83 SER A CA 1
ATOM 646 C C . SER A 1 83 ? 20.862 24.553 -67.213 1.00 38.41 83 SER A C 1
ATOM 648 O O . SER A 1 83 ? 21.755 24.140 -67.946 1.00 38.41 83 SER A O 1
ATOM 650 N N . ASP A 1 84 ? 20.221 23.774 -66.348 1.00 35.31 84 ASP A N 1
ATOM 651 C CA . ASP A 1 84 ? 19.870 22.398 -66.714 1.00 35.31 84 ASP A CA 1
ATOM 652 C C . ASP A 1 84 ? 18.748 21.893 -65.801 1.00 35.31 84 ASP A C 1
ATOM 654 O O . ASP A 1 84 ? 18.955 21.409 -64.688 1.00 35.31 84 ASP A O 1
ATOM 658 N N . THR A 1 85 ? 17.519 22.083 -66.274 1.00 36.78 85 THR A N 1
ATOM 659 C CA . THR A 1 85 ? 16.314 21.439 -65.757 1.00 36.78 85 THR A CA 1
ATOM 660 C C . THR A 1 85 ? 16.105 20.142 -66.528 1.00 36.78 85 THR A C 1
ATOM 662 O O . THR A 1 85 ? 15.630 20.165 -67.663 1.00 36.78 85 THR A O 1
ATOM 665 N N . ASP A 1 86 ? 16.440 19.013 -65.909 1.00 36.34 86 ASP A N 1
ATOM 666 C CA . ASP A 1 86 ? 16.101 17.683 -66.412 1.00 36.34 86 ASP A CA 1
ATOM 667 C C . ASP A 1 86 ? 14.614 17.405 -66.128 1.00 36.34 86 ASP A C 1
ATOM 669 O O . ASP A 1 86 ? 14.204 17.146 -64.995 1.00 36.34 86 ASP A O 1
ATOM 673 N N . THR A 1 87 ? 13.782 17.534 -67.163 1.00 38.28 87 THR A N 1
ATOM 674 C CA . THR A 1 87 ? 12.395 17.052 -67.176 1.00 38.28 87 THR A CA 1
ATOM 675 C C . THR A 1 87 ? 12.236 16.110 -68.359 1.00 38.28 87 THR A C 1
ATOM 677 O O . THR A 1 87 ? 12.636 16.406 -69.483 1.00 38.28 87 THR A O 1
ATOM 680 N N . GLY A 1 88 ? 11.727 14.918 -68.056 1.00 41.72 88 GLY A N 1
ATOM 681 C CA . GLY A 1 88 ? 11.967 13.724 -68.850 1.00 41.72 88 GLY A CA 1
ATOM 682 C C . GLY A 1 88 ? 11.309 13.676 -70.224 1.00 41.72 88 GLY A C 1
ATOM 683 O O . GLY A 1 88 ? 10.315 14.336 -70.501 1.00 41.72 88 GLY A O 1
ATOM 684 N N . SER A 1 89 ? 11.821 12.778 -71.066 1.00 35.06 89 SER A N 1
ATOM 685 C CA . SER A 1 89 ? 11.006 11.858 -71.868 1.00 35.06 89 SER A CA 1
ATOM 686 C C . SER A 1 89 ? 11.864 10.940 -72.750 1.00 35.06 89 SER A C 1
ATOM 688 O O . SER A 1 89 ? 12.748 11.376 -73.475 1.00 35.06 89 SER A O 1
ATOM 690 N N . LYS A 1 90 ? 11.448 9.669 -72.744 1.00 44.97 90 LYS A N 1
ATOM 691 C CA . LYS A 1 90 ? 11.584 8.622 -73.770 1.00 44.97 90 LYS A CA 1
ATOM 692 C C . LYS A 1 90 ? 12.854 7.747 -73.853 1.00 44.97 90 LYS A C 1
ATOM 694 O O . LYS A 1 90 ? 13.974 8.221 -73.699 1.00 44.97 90 LYS A O 1
ATOM 699 N N . PRO A 1 91 ? 12.643 6.437 -74.123 1.00 62.66 91 PRO A N 1
ATOM 700 C CA . PRO A 1 91 ? 13.685 5.429 -74.249 1.00 62.66 91 PRO A CA 1
ATOM 701 C C . PRO A 1 91 ? 14.209 5.338 -75.690 1.00 62.66 91 PRO A C 1
ATOM 703 O O . PRO A 1 91 ? 13.573 5.816 -76.626 1.00 62.66 91 PRO A O 1
ATOM 706 N N . ALA A 1 92 ? 15.322 4.619 -75.838 1.00 53.81 92 ALA A N 1
ATOM 707 C CA . ALA A 1 92 ? 15.968 4.230 -77.091 1.00 53.81 92 ALA A CA 1
ATOM 708 C C . ALA A 1 92 ? 16.689 5.358 -77.851 1.00 53.81 92 ALA A C 1
ATOM 710 O O . ALA A 1 92 ? 16.124 6.073 -78.671 1.00 53.81 92 ALA A O 1
ATOM 711 N N . SER A 1 93 ? 18.008 5.413 -77.672 1.00 39.72 93 SER A N 1
ATOM 712 C CA . SER A 1 93 ? 18.899 5.660 -78.804 1.00 39.72 93 SER A CA 1
ATOM 713 C C . SER A 1 93 ? 20.217 4.921 -78.587 1.00 39.72 93 SER A C 1
ATOM 715 O O . SER A 1 93 ? 20.996 5.220 -77.680 1.00 39.72 93 SER A O 1
ATOM 717 N N . ASP A 1 94 ? 20.441 3.913 -79.429 1.00 54.50 94 ASP A N 1
ATOM 718 C CA . ASP A 1 94 ? 21.759 3.364 -79.708 1.00 54.50 94 ASP A CA 1
ATOM 719 C C . ASP A 1 94 ? 22.658 4.508 -80.181 1.00 54.50 94 ASP A C 1
ATOM 721 O O . ASP A 1 94 ? 22.577 4.969 -81.321 1.00 54.50 94 ASP A O 1
ATOM 725 N N . THR A 1 95 ? 23.509 5.005 -79.286 1.00 53.25 95 THR A N 1
ATOM 726 C CA . THR A 1 95 ? 24.549 5.962 -79.655 1.00 53.25 95 THR A CA 1
ATOM 727 C C . THR A 1 95 ? 25.815 5.200 -80.046 1.00 53.25 95 THR A C 1
ATOM 729 O O . THR A 1 95 ? 26.201 4.229 -79.385 1.00 53.25 95 THR A O 1
ATOM 732 N N . PRO A 1 96 ? 26.496 5.603 -81.133 1.00 50.69 96 PRO A N 1
ATOM 733 C CA . PRO A 1 96 ? 27.682 4.908 -81.604 1.00 50.69 96 PRO A CA 1
ATOM 734 C C . PRO A 1 96 ? 28.762 5.002 -80.527 1.00 50.69 96 PRO A C 1
ATOM 736 O O . PRO A 1 96 ? 29.091 6.097 -80.065 1.00 50.69 96 PRO A O 1
ATOM 739 N N . LYS A 1 97 ? 29.317 3.849 -80.131 1.00 57.84 97 LYS A N 1
ATOM 740 C CA . LYS A 1 97 ? 30.419 3.720 -79.167 1.00 57.84 97 LYS A CA 1
ATOM 741 C C . LYS A 1 97 ? 31.626 4.542 -79.636 1.00 57.84 97 LYS A C 1
ATOM 743 O O . LYS A 1 97 ? 32.554 4.019 -80.252 1.00 57.84 97 LYS A O 1
ATOM 748 N N . LYS A 1 98 ? 31.645 5.842 -79.322 1.00 60.69 98 LYS A N 1
ATOM 749 C CA . LYS A 1 98 ? 32.866 6.649 -79.317 1.00 60.69 98 LYS A CA 1
ATOM 750 C C . LYS A 1 98 ? 33.811 5.924 -78.370 1.00 60.69 98 LYS A C 1
ATOM 752 O O . LYS A 1 98 ? 33.501 5.782 -77.191 1.00 60.69 98 LYS A O 1
ATOM 757 N N . LYS A 1 99 ? 34.924 5.406 -78.892 1.00 64.75 99 LYS A N 1
ATOM 758 C CA . LYS A 1 99 ? 35.963 4.725 -78.111 1.00 64.75 99 LYS A CA 1
ATOM 759 C C . LYS A 1 99 ? 36.493 5.705 -77.065 1.00 64.75 99 LYS A C 1
ATOM 761 O O . LYS A 1 99 ? 37.368 6.521 -77.339 1.00 64.75 99 LYS A O 1
ATOM 766 N N . ILE A 1 100 ? 35.908 5.671 -75.874 1.00 61.47 100 ILE A N 1
ATOM 767 C CA . ILE A 1 100 ? 36.394 6.402 -74.713 1.00 61.47 100 ILE A CA 1
ATOM 768 C C . ILE A 1 100 ? 37.774 5.816 -74.426 1.00 61.47 100 ILE A C 1
ATOM 770 O O . ILE A 1 100 ? 37.900 4.623 -74.161 1.00 61.47 100 ILE A O 1
ATOM 774 N N . GLY A 1 101 ? 38.822 6.634 -74.543 1.00 74.19 101 GLY A N 1
ATOM 775 C CA . GLY A 1 101 ? 40.183 6.185 -74.257 1.00 74.19 101 GLY A CA 1
ATOM 776 C C . GLY A 1 101 ? 40.255 5.541 -72.870 1.00 74.19 101 GLY A C 1
ATOM 777 O O . GLY A 1 101 ? 39.605 6.011 -71.934 1.00 74.19 101 GLY A O 1
ATOM 778 N N . THR A 1 102 ? 41.055 4.486 -72.731 1.00 75.94 102 THR A N 1
ATOM 779 C CA . THR A 1 102 ? 41.171 3.627 -71.536 1.00 75.94 102 THR A CA 1
ATOM 780 C C . THR A 1 102 ? 41.253 4.419 -70.226 1.00 75.94 102 THR A C 1
ATOM 782 O O . THR A 1 102 ? 40.590 4.080 -69.251 1.00 75.94 102 THR A O 1
ATOM 785 N N . LYS A 1 103 ? 41.971 5.549 -70.226 1.00 77.31 103 LYS A N 1
ATOM 786 C CA . LYS A 1 103 ? 42.108 6.443 -69.062 1.00 77.31 103 LYS A CA 1
ATOM 787 C C . LYS A 1 103 ? 40.802 7.145 -68.649 1.00 77.31 103 LYS A C 1
ATOM 789 O O . LYS A 1 103 ? 40.566 7.361 -67.466 1.00 77.31 103 LYS A O 1
ATOM 794 N N . LYS A 1 104 ? 39.940 7.516 -69.603 1.00 81.00 104 LYS A N 1
ATOM 795 C CA . LYS A 1 104 ? 38.636 8.147 -69.321 1.00 81.00 104 LYS A CA 1
ATOM 796 C C . LYS A 1 104 ? 37.608 7.119 -68.841 1.00 81.00 104 LYS A C 1
ATOM 798 O O . LYS A 1 104 ? 36.837 7.440 -67.945 1.00 81.00 104 LYS A O 1
ATOM 803 N N . ALA A 1 105 ? 37.643 5.898 -69.377 1.00 78.31 105 ALA A N 1
ATOM 804 C CA . ALA A 1 105 ? 36.786 4.802 -68.921 1.00 78.31 105 ALA A CA 1
ATOM 805 C C . ALA A 1 105 ? 37.108 4.412 -67.467 1.00 78.31 105 ALA A C 1
ATOM 807 O O . ALA A 1 105 ? 36.205 4.306 -66.646 1.00 78.31 105 ALA A O 1
ATOM 808 N N . GLN A 1 106 ? 38.396 4.321 -67.121 1.00 79.12 106 GLN A N 1
ATOM 809 C CA . GLN A 1 106 ? 38.835 4.068 -65.743 1.00 79.12 106 GLN A CA 1
ATOM 810 C C . GLN A 1 106 ? 38.424 5.189 -64.777 1.00 79.12 106 GLN A C 1
ATOM 812 O O . GLN A 1 106 ? 37.928 4.910 -63.692 1.00 79.12 106 GLN A O 1
ATOM 817 N N . LYS A 1 107 ? 38.547 6.462 -65.178 1.00 81.06 107 LYS A N 1
ATOM 818 C CA . LYS A 1 107 ? 38.141 7.603 -64.337 1.00 81.06 107 LYS A CA 1
ATOM 819 C C . LYS A 1 107 ? 36.624 7.684 -64.123 1.00 81.06 107 LYS A C 1
ATOM 821 O O . LYS A 1 107 ? 36.180 8.157 -63.079 1.00 81.06 107 LYS A O 1
ATOM 826 N N . LEU A 1 108 ? 35.833 7.257 -65.108 1.00 77.75 108 LEU A N 1
ATOM 827 C CA . LEU A 1 108 ? 34.375 7.203 -65.002 1.00 77.75 108 LEU A CA 1
ATOM 828 C C . LEU A 1 108 ? 33.950 6.059 -64.068 1.00 77.75 108 LEU A C 1
ATOM 830 O O . LEU A 1 108 ? 33.201 6.315 -63.130 1.00 77.75 108 LEU A O 1
ATOM 834 N N . ALA A 1 109 ? 34.554 4.876 -64.216 1.00 79.88 109 ALA A N 1
ATOM 835 C CA . ALA A 1 109 ? 34.349 3.743 -63.312 1.00 79.88 109 ALA A CA 1
ATOM 836 C C . ALA A 1 109 ? 34.766 4.056 -61.860 1.00 79.88 109 ALA A C 1
ATOM 838 O O . ALA A 1 109 ? 34.063 3.711 -60.916 1.00 79.88 109 ALA A O 1
ATOM 839 N N . GLU A 1 110 ? 35.875 4.772 -61.650 1.00 82.25 110 GLU A N 1
ATOM 840 C CA . GLU A 1 110 ? 36.300 5.180 -60.305 1.00 82.25 110 GLU A CA 1
ATOM 841 C C . GLU A 1 110 ? 35.371 6.240 -59.685 1.00 82.25 110 GLU A C 1
ATOM 843 O O . GLU A 1 110 ? 35.114 6.226 -58.479 1.00 82.25 110 GLU A O 1
ATOM 848 N N . 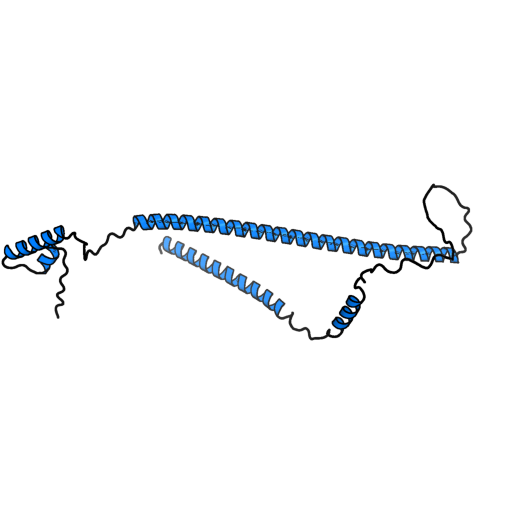LYS A 1 111 ? 34.806 7.140 -60.502 1.00 85.00 111 LYS A N 1
ATOM 849 C CA . LYS A 1 111 ? 33.814 8.126 -60.048 1.00 85.00 111 LYS A CA 1
ATOM 850 C C . LYS A 1 111 ? 32.481 7.468 -59.687 1.00 85.00 111 LYS A C 1
ATOM 852 O O . LYS A 1 111 ? 31.844 7.918 -58.738 1.00 85.00 111 LYS A O 1
ATOM 857 N N . GLU A 1 112 ? 32.073 6.436 -60.419 1.00 84.44 112 GLU A N 1
ATOM 858 C CA . GLU A 1 112 ? 30.887 5.630 -60.112 1.00 84.44 112 GLU A CA 1
ATOM 859 C C . GLU A 1 112 ? 31.085 4.821 -58.832 1.00 84.44 112 GLU A C 1
ATOM 861 O O . GLU A 1 112 ? 30.283 4.969 -57.915 1.00 84.44 112 GLU A O 1
ATOM 866 N N . ARG A 1 113 ? 32.217 4.118 -58.682 1.00 80.62 113 ARG A N 1
ATOM 867 C CA . ARG A 1 113 ? 32.542 3.380 -57.449 1.00 80.62 113 ARG A CA 1
ATOM 868 C C . ARG A 1 113 ? 32.530 4.281 -56.209 1.00 80.62 113 ARG A C 1
ATOM 870 O O . ARG A 1 113 ? 32.009 3.905 -55.169 1.00 80.62 113 ARG A O 1
ATOM 877 N N . ARG A 1 114 ? 33.061 5.507 -56.318 1.00 83.00 114 ARG A N 1
ATOM 878 C CA . ARG A 1 114 ? 33.055 6.487 -55.215 1.00 83.00 114 ARG A CA 1
ATOM 879 C C . ARG A 1 114 ? 31.660 7.054 -54.912 1.00 83.00 114 ARG A C 1
ATOM 881 O O . ARG A 1 114 ? 31.420 7.518 -53.799 1.00 83.00 114 ARG A O 1
ATOM 888 N N . LYS A 1 115 ? 30.755 7.094 -55.895 1.00 86.00 115 LYS A N 1
ATOM 889 C CA . LYS A 1 115 ? 29.352 7.480 -55.671 1.00 86.00 115 LYS A CA 1
ATOM 890 C C . LYS A 1 115 ? 28.582 6.350 -54.996 1.00 86.00 115 LYS A C 1
ATOM 892 O O . LYS A 1 115 ? 27.884 6.621 -54.028 1.00 86.00 115 LYS A O 1
ATOM 897 N N . GLU A 1 116 ? 28.774 5.121 -55.458 1.00 85.88 116 GLU A N 1
ATOM 898 C CA . GLU A 1 116 ? 28.161 3.923 -54.884 1.00 85.88 116 GLU A CA 1
ATOM 899 C C . GLU A 1 116 ? 28.596 3.705 -53.429 1.00 85.88 116 GLU A C 1
ATOM 901 O O . GLU A 1 116 ? 27.763 3.437 -52.571 1.00 85.88 116 GLU A O 1
ATOM 906 N N . GLU A 1 117 ? 29.874 3.932 -53.111 1.00 84.69 117 GLU A N 1
ATOM 907 C CA . GLU A 1 117 ? 30.380 3.868 -51.734 1.00 84.69 117 GLU A CA 1
ATOM 908 C C . GLU A 1 117 ? 29.704 4.900 -50.813 1.00 84.69 117 GLU A C 1
ATOM 910 O O . GLU A 1 117 ? 29.319 4.574 -49.690 1.00 84.69 117 GLU A O 1
ATOM 915 N N . ARG A 1 118 ? 29.489 6.132 -51.299 1.00 86.31 118 ARG A N 1
ATOM 916 C CA . ARG A 1 118 ? 28.787 7.173 -50.531 1.00 86.31 118 ARG A CA 1
ATOM 917 C C . ARG A 1 118 ? 27.310 6.832 -50.330 1.00 86.31 118 ARG A C 1
ATOM 919 O O . ARG A 1 118 ? 26.799 6.994 -49.228 1.00 86.31 118 ARG A O 1
ATOM 926 N N . GLU A 1 119 ? 26.639 6.342 -51.368 1.00 87.44 119 GLU A N 1
ATOM 927 C CA . GLU A 1 119 ? 25.230 5.946 -51.286 1.00 87.44 119 GLU A CA 1
ATOM 928 C C . GLU A 1 119 ? 25.035 4.732 -50.363 1.00 87.44 119 GLU A C 1
ATOM 930 O O . GLU A 1 119 ? 24.091 4.693 -49.574 1.00 87.44 119 GLU A O 1
ATOM 935 N N . ALA A 1 120 ? 25.953 3.763 -50.395 1.00 87.88 120 ALA A N 1
ATOM 936 C CA . ALA A 1 120 ? 25.947 2.628 -49.478 1.00 87.88 120 ALA A CA 1
ATOM 937 C C . ALA A 1 120 ? 26.150 3.071 -48.018 1.00 87.88 120 ALA A C 1
ATOM 939 O O . ALA A 1 120 ? 25.452 2.581 -47.127 1.00 87.88 120 ALA A O 1
ATOM 940 N N . GLU A 1 121 ? 27.051 4.026 -47.762 1.00 88.12 121 GLU A N 1
ATOM 941 C CA . GLU A 1 121 ? 27.262 4.578 -46.420 1.00 88.12 121 GLU A CA 1
ATOM 942 C C . GLU A 1 121 ? 26.040 5.369 -45.916 1.00 88.12 121 GLU A C 1
ATOM 944 O O . GLU A 1 121 ? 25.639 5.229 -44.757 1.00 88.12 121 GLU A O 1
ATOM 949 N N . GLU A 1 122 ? 25.407 6.172 -46.773 1.00 87.44 122 GLU A N 1
ATOM 950 C CA . GLU A 1 122 ? 24.195 6.926 -46.433 1.00 87.44 122 GLU A CA 1
ATOM 951 C C . GLU A 1 122 ? 23.018 5.992 -46.132 1.00 87.44 122 GLU A C 1
ATOM 953 O O . GLU A 1 122 ? 22.386 6.122 -45.079 1.00 87.44 122 GLU A O 1
ATOM 958 N N . ARG A 1 123 ? 22.796 4.964 -46.963 1.00 89.50 123 ARG A N 1
ATOM 959 C CA . ARG A 1 123 ? 21.791 3.923 -46.697 1.00 89.50 123 ARG A CA 1
ATOM 960 C C . ARG A 1 123 ? 22.082 3.179 -45.395 1.00 89.50 123 ARG A C 1
ATOM 962 O O . ARG A 1 123 ? 21.161 2.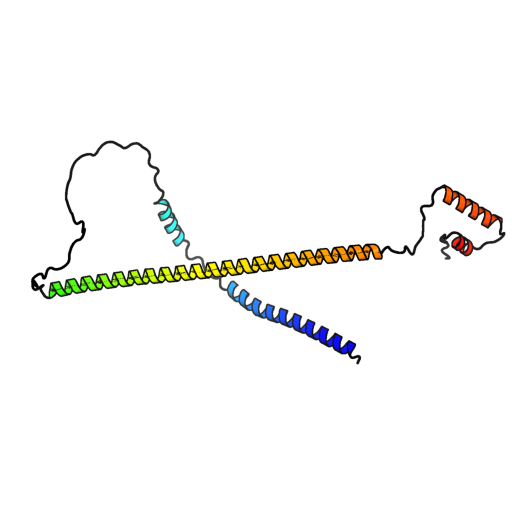931 -44.618 1.00 89.50 123 ARG A O 1
ATOM 969 N N . TYR A 1 124 ? 23.345 2.867 -45.099 1.00 87.81 124 TYR A N 1
ATOM 970 C CA . TYR A 1 124 ? 23.713 2.241 -43.828 1.00 87.81 124 TYR A CA 1
ATOM 971 C C . TYR A 1 124 ? 23.351 3.140 -42.637 1.00 87.81 124 TYR A C 1
ATOM 973 O O . TYR A 1 124 ? 22.691 2.689 -41.699 1.00 87.81 124 TYR A O 1
ATOM 981 N N . ARG A 1 125 ? 23.682 4.436 -42.697 1.00 89.44 125 ARG A N 1
ATOM 982 C CA . ARG A 1 125 ? 23.328 5.405 -41.645 1.00 89.44 125 ARG A CA 1
ATOM 983 C C . ARG A 1 125 ? 21.819 5.536 -41.457 1.00 89.44 125 ARG A C 1
ATOM 985 O O . ARG A 1 125 ? 21.359 5.581 -40.319 1.00 89.44 125 ARG A O 1
ATOM 992 N N . GLU A 1 126 ? 21.047 5.568 -42.538 1.00 90.69 126 GLU A N 1
ATOM 993 C CA . GLU A 1 126 ? 19.585 5.611 -42.459 1.00 90.69 126 GLU A CA 1
ATOM 994 C C . GLU A 1 126 ? 18.995 4.332 -41.865 1.00 90.69 126 GLU A C 1
ATOM 996 O O . GLU A 1 126 ? 18.095 4.408 -41.030 1.00 90.69 126 GLU A O 1
ATOM 1001 N N . THR A 1 127 ? 19.509 3.157 -42.240 1.00 89.44 127 THR A N 1
ATOM 1002 C CA . THR A 1 127 ? 19.042 1.888 -41.659 1.00 89.44 127 THR A CA 1
ATOM 1003 C C . THR A 1 127 ? 19.364 1.779 -40.173 1.00 89.44 127 THR A C 1
ATOM 1005 O O . THR A 1 127 ? 18.538 1.269 -39.420 1.00 89.44 127 THR A O 1
ATOM 1008 N N . MET A 1 128 ? 20.514 2.296 -39.730 1.00 90.94 128 MET A N 1
ATOM 1009 C CA . MET A 1 128 ? 20.859 2.352 -38.308 1.00 90.94 128 MET A CA 1
ATOM 1010 C C . MET A 1 128 ? 19.928 3.297 -37.547 1.00 90.94 128 MET A C 1
ATOM 1012 O O . MET A 1 128 ? 19.347 2.889 -36.549 1.00 90.94 128 MET A O 1
ATOM 1016 N N . ARG A 1 129 ? 19.681 4.508 -38.068 1.00 92.75 129 ARG A N 1
ATOM 1017 C CA . ARG A 1 129 ? 18.735 5.456 -37.451 1.00 92.75 129 ARG A CA 1
ATOM 1018 C C . ARG A 1 129 ? 17.329 4.874 -37.322 1.00 92.75 129 ARG A C 1
ATOM 1020 O O . ARG A 1 129 ? 16.726 4.983 -36.263 1.00 92.75 129 ARG A O 1
ATOM 1027 N N . LYS A 1 130 ? 16.828 4.208 -38.369 1.00 94.31 130 LYS A N 1
ATOM 1028 C CA . LYS A 1 130 ? 15.507 3.558 -38.340 1.00 94.31 130 LYS A CA 1
ATOM 1029 C C . LYS A 1 130 ? 15.428 2.467 -37.270 1.00 94.31 130 LYS A C 1
ATOM 1031 O O . LYS A 1 130 ? 14.449 2.424 -36.535 1.00 94.31 130 LYS A O 1
ATOM 1036 N N . LYS A 1 131 ? 16.464 1.631 -37.147 1.00 93.75 131 LYS A N 1
ATOM 1037 C CA . LYS A 1 131 ? 16.533 0.592 -36.106 1.00 93.75 131 LYS A CA 1
ATOM 1038 C C . LYS A 1 131 ? 16.564 1.186 -34.699 1.00 93.75 131 LYS A C 1
ATOM 1040 O O . LYS A 1 131 ? 15.832 0.713 -33.835 1.00 93.75 131 LYS A O 1
ATOM 1045 N N . ASP A 1 132 ? 17.358 2.232 -34.486 1.00 92.62 132 ASP A N 1
ATOM 1046 C CA . ASP A 1 132 ? 17.447 2.910 -33.190 1.00 92.62 132 ASP A CA 1
ATOM 1047 C C . ASP A 1 132 ? 16.100 3.557 -32.813 1.00 92.62 132 ASP A C 1
ATOM 1049 O O . ASP A 1 132 ? 15.628 3.418 -31.683 1.00 92.62 132 ASP A O 1
ATOM 1053 N N . ASP A 1 133 ? 15.428 4.207 -33.769 1.00 94.12 133 ASP A N 1
ATOM 1054 C CA . ASP A 1 133 ? 14.106 4.808 -33.565 1.00 94.12 133 ASP A CA 1
ATOM 1055 C C . ASP A 1 133 ? 13.031 3.754 -33.249 1.00 94.12 133 ASP A C 1
ATOM 1057 O O . ASP A 1 133 ? 12.176 3.971 -32.384 1.00 94.12 133 ASP A O 1
ATOM 1061 N N . GLU A 1 134 ? 13.066 2.601 -33.922 1.00 94.81 134 GLU A N 1
ATOM 1062 C CA . GLU A 1 134 ? 12.185 1.462 -33.644 1.00 94.81 134 GLU A CA 1
ATOM 1063 C C . GLU A 1 134 ? 12.435 0.874 -32.249 1.00 94.81 134 GLU A C 1
ATOM 1065 O O . GLU A 1 134 ? 11.480 0.598 -31.518 1.00 94.81 134 GLU A O 1
ATOM 1070 N N . GLU A 1 135 ? 13.696 0.737 -31.828 1.00 94.25 135 GLU A N 1
ATOM 1071 C CA . GLU A 1 135 ? 14.038 0.253 -30.489 1.00 94.25 135 GLU A CA 1
ATOM 1072 C C . GLU A 1 135 ? 13.573 1.228 -29.399 1.00 94.25 135 GLU A C 1
ATOM 1074 O O . GLU A 1 135 ? 12.981 0.809 -28.397 1.00 94.25 135 GLU A O 1
ATOM 1079 N N . ILE A 1 136 ? 13.760 2.535 -29.609 1.00 94.62 136 ILE A N 1
ATOM 1080 C CA . ILE A 1 136 ? 13.280 3.573 -28.691 1.00 94.62 136 ILE A CA 1
ATOM 1081 C C . ILE A 1 136 ? 11.753 3.532 -28.585 1.00 94.62 136 ILE A C 1
ATOM 1083 O O . ILE A 1 136 ? 11.222 3.593 -27.474 1.00 94.62 136 ILE A O 1
ATOM 1087 N N . LYS A 1 137 ? 11.035 3.408 -29.709 1.00 94.88 137 LYS A N 1
ATOM 1088 C CA . LYS A 1 137 ? 9.570 3.270 -29.705 1.00 94.88 137 LYS A CA 1
ATOM 1089 C C . LYS A 1 137 ? 9.136 2.021 -28.948 1.00 94.88 137 LYS A C 1
ATOM 1091 O O . LYS A 1 137 ? 8.316 2.129 -28.040 1.00 94.88 137 LYS A O 1
ATOM 1096 N N . ARG A 1 138 ? 9.755 0.869 -29.223 1.00 94.31 138 ARG A N 1
ATOM 1097 C CA . ARG A 1 138 ? 9.450 -0.389 -28.526 1.00 94.31 138 ARG A CA 1
ATOM 1098 C C . ARG A 1 138 ? 9.679 -0.276 -27.021 1.00 94.31 138 ARG A C 1
ATOM 1100 O O . ARG A 1 138 ? 8.879 -0.782 -26.239 1.00 94.31 138 ARG A O 1
ATOM 1107 N N . ARG A 1 139 ? 10.761 0.387 -26.603 1.00 94.50 139 ARG A N 1
ATOM 1108 C CA . ARG A 1 139 ? 11.063 0.605 -25.184 1.00 94.50 139 ARG A CA 1
ATOM 1109 C C . ARG A 1 139 ? 10.030 1.512 -24.520 1.00 94.50 139 ARG A C 1
ATOM 1111 O O . ARG A 1 139 ? 9.555 1.171 -23.444 1.00 94.50 139 ARG A O 1
ATOM 1118 N N . LYS A 1 140 ? 9.652 2.613 -25.173 1.00 95.94 140 LYS A N 1
ATOM 1119 C CA . LYS A 1 140 ? 8.612 3.528 -24.676 1.00 95.94 140 LYS A CA 1
ATOM 1120 C C . LYS A 1 140 ? 7.252 2.845 -24.567 1.00 95.94 140 LYS A C 1
ATOM 1122 O O . LYS A 1 140 ? 6.555 3.036 -23.580 1.00 95.94 140 LYS A O 1
ATOM 1127 N N . GLU A 1 141 ? 6.879 2.029 -25.549 1.00 95.94 141 GLU A N 1
ATOM 1128 C CA . GLU A 1 141 ? 5.631 1.262 -25.503 1.00 95.94 141 GLU A CA 1
ATOM 1129 C C . GLU A 1 141 ? 5.636 0.211 -24.390 1.00 95.94 141 GLU A C 1
ATOM 1131 O O . GLU A 1 141 ? 4.617 0.017 -23.731 1.00 95.94 141 GLU A O 1
ATOM 1136 N N . ALA A 1 142 ? 6.766 -0.464 -24.165 1.00 95.44 142 ALA A N 1
ATOM 1137 C CA . ALA A 1 142 ? 6.905 -1.414 -23.065 1.00 95.44 142 ALA A CA 1
ATOM 1138 C C . ALA A 1 142 ? 6.785 -0.716 -21.701 1.00 95.44 142 ALA A C 1
ATOM 1140 O O . ALA A 1 142 ? 6.018 -1.172 -20.859 1.00 95.44 142 ALA A O 1
ATOM 1141 N N . GLU A 1 143 ? 7.467 0.418 -21.521 1.00 94.12 143 GLU A N 1
ATOM 1142 C CA . GLU A 1 143 ? 7.404 1.228 -20.299 1.00 94.12 143 GLU A CA 1
ATOM 1143 C C . GLU A 1 143 ? 5.991 1.778 -20.052 1.00 94.12 143 GLU A C 1
ATOM 1145 O O . GLU A 1 143 ? 5.475 1.683 -18.944 1.00 94.12 143 GLU A O 1
ATOM 1150 N N . ALA A 1 144 ? 5.307 2.266 -21.093 1.00 94.88 144 ALA A N 1
ATOM 1151 C CA . ALA A 1 144 ? 3.926 2.733 -20.982 1.00 94.88 144 ALA A CA 1
ATOM 1152 C C . ALA A 1 144 ? 2.953 1.604 -20.600 1.00 94.88 144 ALA A C 1
ATOM 1154 O O . ALA A 1 144 ? 2.042 1.816 -19.800 1.00 94.88 144 ALA A O 1
ATOM 1155 N N . LYS A 1 145 ? 3.144 0.395 -21.145 1.00 95.50 145 LYS A N 1
ATOM 1156 C CA . LYS A 1 145 ? 2.341 -0.784 -20.780 1.00 95.50 145 LYS A CA 1
ATOM 1157 C C . LYS A 1 145 ? 2.601 -1.227 -19.344 1.00 95.50 145 LYS A C 1
ATOM 1159 O O . LYS A 1 145 ? 1.651 -1.580 -18.652 1.00 95.50 145 LYS A O 1
ATOM 1164 N N . GLU A 1 146 ? 3.854 -1.207 -18.901 1.00 94.06 146 GLU A N 1
ATOM 1165 C CA . GLU A 1 146 ? 4.224 -1.545 -17.525 1.00 94.06 146 GLU A CA 1
ATOM 1166 C C . GLU A 1 146 ? 3.633 -0.536 -16.535 1.00 94.06 146 GLU A C 1
ATOM 1168 O O . GLU A 1 146 ? 2.941 -0.945 -15.607 1.00 94.06 146 GLU A O 1
ATOM 1173 N N . ALA A 1 147 ? 3.775 0.766 -16.803 1.00 95.25 147 ALA A N 1
ATOM 1174 C CA . ALA A 1 147 ? 3.190 1.823 -15.981 1.00 95.25 147 ALA A CA 1
ATOM 1175 C C . ALA A 1 147 ? 1.654 1.739 -15.924 1.00 95.25 147 ALA A C 1
ATOM 1177 O O . ALA A 1 147 ? 1.060 1.894 -14.858 1.00 95.25 147 ALA A O 1
ATOM 1178 N N . ALA A 1 148 ? 0.991 1.444 -17.048 1.00 94.62 148 ALA A N 1
ATOM 1179 C CA . ALA A 1 148 ? -0.458 1.247 -17.073 1.00 94.62 148 ALA A CA 1
ATOM 1180 C C . ALA A 1 148 ? -0.891 0.001 -16.278 1.00 94.62 148 ALA A C 1
ATOM 1182 O O . ALA A 1 148 ? -1.902 0.036 -15.577 1.00 94.62 148 ALA A O 1
ATOM 1183 N N . ALA A 1 149 ? -0.128 -1.093 -16.359 1.00 94.44 149 ALA A N 1
ATOM 1184 C CA . ALA A 1 149 ? -0.400 -2.307 -15.597 1.00 94.44 149 ALA A CA 1
ATOM 1185 C C . ALA A 1 149 ? -0.166 -2.110 -14.091 1.00 94.44 149 ALA A C 1
ATOM 1187 O O . ALA A 1 149 ? -0.941 -2.621 -13.285 1.00 94.44 149 ALA A O 1
ATOM 1188 N N . GLU A 1 150 ? 0.871 -1.367 -13.704 1.00 93.19 150 GLU A N 1
ATOM 1189 C CA . GLU A 1 150 ? 1.143 -1.012 -12.310 1.00 93.19 150 GLU A CA 1
ATOM 1190 C C . GLU A 1 150 ? 0.047 -0.099 -11.747 1.00 93.19 150 GLU A C 1
ATOM 1192 O O . GLU A 1 150 ? -0.512 -0.400 -10.695 1.00 93.19 150 GLU A O 1
ATOM 1197 N N . ALA A 1 151 ? -0.357 0.936 -12.489 1.00 94.50 151 ALA A N 1
ATOM 1198 C CA . ALA A 1 151 ? -1.460 1.812 -12.096 1.00 94.50 151 ALA A CA 1
ATOM 1199 C C . ALA A 1 151 ? -2.788 1.048 -11.946 1.00 94.50 151 ALA A C 1
ATOM 1201 O O . ALA A 1 151 ? -3.543 1.291 -11.005 1.00 94.50 151 ALA A O 1
ATOM 1202 N N . ALA A 1 152 ? -3.068 0.092 -12.838 1.00 94.75 152 ALA A N 1
ATOM 1203 C CA . ALA A 1 152 ? -4.258 -0.750 -12.742 1.00 94.75 152 ALA A CA 1
ATOM 1204 C C . ALA A 1 152 ? -4.230 -1.668 -11.508 1.00 94.75 152 ALA A C 1
ATOM 1206 O O . ALA A 1 152 ? -5.263 -1.851 -10.864 1.00 94.75 152 ALA A O 1
ATOM 1207 N N . LYS A 1 153 ? -3.061 -2.221 -11.156 1.00 94.38 153 LYS A N 1
ATOM 1208 C CA . LYS A 1 153 ? -2.889 -3.027 -9.937 1.00 94.38 153 LYS A CA 1
ATOM 1209 C C . LYS A 1 153 ? -3.056 -2.184 -8.680 1.00 94.38 153 LYS A C 1
ATOM 1211 O O . LYS A 1 153 ? -3.850 -2.560 -7.829 1.00 94.38 153 LYS A O 1
ATOM 1216 N N . ALA A 1 154 ? -2.405 -1.023 -8.611 1.00 93.50 154 ALA A N 1
ATOM 1217 C CA . ALA A 1 154 ? -2.548 -0.103 -7.486 1.00 93.50 154 ALA A CA 1
ATOM 1218 C C . ALA A 1 154 ? -4.014 0.321 -7.292 1.00 93.50 154 ALA A C 1
ATOM 1220 O O . ALA A 1 154 ? -4.542 0.253 -6.188 1.00 93.50 154 ALA A O 1
ATOM 1221 N N . ALA A 1 155 ? -4.724 0.656 -8.374 1.00 93.50 155 ALA A N 1
ATOM 1222 C CA . ALA A 1 155 ? -6.144 0.998 -8.299 1.00 93.50 155 ALA A CA 1
ATOM 1223 C C . ALA A 1 155 ? -7.036 -0.178 -7.854 1.00 93.50 155 ALA A C 1
ATOM 1225 O O . ALA A 1 155 ? -8.074 0.044 -7.230 1.00 93.50 155 ALA A O 1
ATOM 1226 N N . ALA A 1 156 ? -6.674 -1.420 -8.184 1.00 93.06 156 ALA A N 1
ATOM 1227 C CA . ALA A 1 156 ? -7.395 -2.605 -7.724 1.00 93.06 156 ALA A CA 1
ATOM 1228 C C . ALA A 1 156 ? -7.123 -2.904 -6.241 1.00 93.06 156 ALA A C 1
ATOM 1230 O O . ALA A 1 156 ? -8.055 -3.235 -5.510 1.00 93.06 156 ALA A O 1
ATOM 1231 N N . GLU A 1 157 ? -5.876 -2.747 -5.793 1.00 92.38 157 GLU A N 1
ATOM 1232 C CA . GLU A 1 157 ? -5.480 -2.913 -4.392 1.00 92.38 157 GLU A CA 1
ATOM 1233 C C . GLU A 1 157 ? -6.160 -1.875 -3.495 1.00 92.38 157 GLU A C 1
ATOM 1235 O O . GLU A 1 157 ? -6.762 -2.247 -2.492 1.00 92.38 157 GLU A O 1
ATOM 1240 N N . GLU A 1 158 ? -6.175 -0.601 -3.893 1.00 93.00 158 GLU A N 1
ATOM 1241 C CA . GLU A 1 158 ? -6.882 0.462 -3.164 1.00 93.00 158 GLU A CA 1
ATOM 1242 C C . GLU A 1 158 ? -8.386 0.173 -3.041 1.00 93.00 158 GLU A C 1
ATOM 1244 O O . GLU A 1 158 ? -8.964 0.302 -1.964 1.00 93.00 158 GLU A O 1
ATOM 1249 N N . LYS A 1 159 ? -9.033 -0.303 -4.113 1.00 94.31 159 LYS A N 1
ATOM 1250 C CA . LYS A 1 159 ? -10.453 -0.695 -4.056 1.00 94.31 159 LYS A CA 1
ATOM 1251 C C . LYS A 1 159 ? -10.702 -1.846 -3.086 1.00 94.31 159 LYS A C 1
ATOM 1253 O O . LYS A 1 159 ? -11.687 -1.814 -2.354 1.00 94.31 159 LYS A O 1
ATOM 1258 N N . LEU A 1 160 ? -9.824 -2.845 -3.083 1.00 94.69 160 LEU A N 1
ATOM 1259 C CA . LEU A 1 160 ? -9.932 -3.989 -2.184 1.00 94.69 160 LEU A CA 1
ATOM 1260 C C . LEU A 1 160 ? -9.740 -3.560 -0.724 1.00 94.69 160 LEU A C 1
ATOM 1262 O O . LEU A 1 160 ? -10.491 -4.011 0.137 1.00 94.69 160 LEU A O 1
ATOM 1266 N N . ARG A 1 161 ? -8.795 -2.653 -0.450 1.00 93.56 161 ARG A N 1
ATOM 1267 C CA . ARG A 1 161 ? -8.593 -2.087 0.890 1.00 93.56 161 ARG A CA 1
ATOM 1268 C C . ARG A 1 161 ? -9.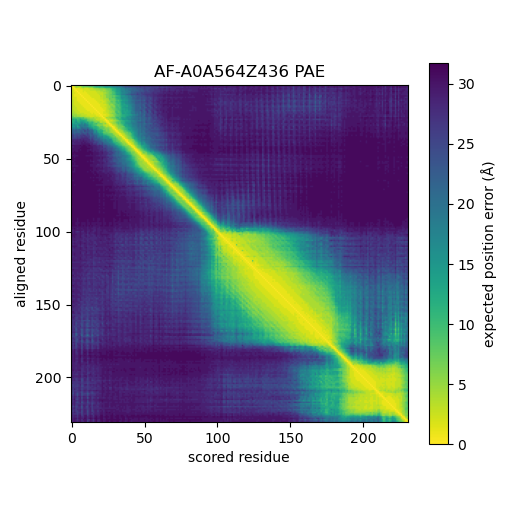809 -1.308 1.374 1.00 93.56 161 ARG A C 1
ATOM 1270 O O . ARG A 1 161 ? -10.280 -1.568 2.472 1.00 93.56 161 ARG A O 1
ATOM 1277 N N . LEU A 1 162 ? -10.364 -0.430 0.538 1.00 94.12 162 LEU A N 1
ATOM 1278 C CA . LEU A 1 162 ? -11.570 0.327 0.882 1.00 94.12 162 LEU A CA 1
ATOM 1279 C C . LEU A 1 162 ? -12.771 -0.592 1.155 1.00 94.12 162 LEU A C 1
ATOM 1281 O O . LEU A 1 162 ? -13.549 -0.335 2.070 1.00 94.12 162 LEU A O 1
ATOM 1285 N N . GLU A 1 163 ? -12.924 -1.680 0.394 1.00 92.81 163 GLU A N 1
ATOM 1286 C CA . GLU A 1 163 ? -13.984 -2.662 0.641 1.00 92.81 163 GLU A CA 1
ATOM 1287 C C . GLU A 1 163 ? -13.771 -3.424 1.959 1.00 92.81 163 GLU A C 1
ATOM 1289 O O . GLU A 1 163 ? -14.733 -3.665 2.688 1.00 92.81 163 GLU A O 1
ATOM 1294 N N . GLN A 1 164 ? -12.528 -3.787 2.287 1.00 93.56 164 GLN A N 1
ATOM 1295 C CA . GLN A 1 164 ? -12.194 -4.418 3.566 1.00 93.56 164 GLN A CA 1
ATOM 1296 C C . GLN A 1 164 ? -12.456 -3.478 4.742 1.00 93.56 164 GLN A C 1
ATOM 1298 O O . GLN A 1 164 ? -13.155 -3.865 5.672 1.00 93.56 164 GLN A O 1
ATOM 1303 N N . GLU A 1 165 ? -11.994 -2.231 4.664 1.00 92.88 165 GLU A N 1
ATOM 1304 C CA . GLU A 1 165 ? -12.214 -1.217 5.700 1.00 92.88 165 GLU A CA 1
ATOM 1305 C C . GLU A 1 165 ? -13.714 -0.956 5.918 1.00 92.88 165 GLU A C 1
ATOM 1307 O O . GLU A 1 165 ? -14.171 -0.874 7.057 1.00 92.88 165 GLU A O 1
ATOM 1312 N N . ALA A 1 166 ? -14.516 -0.912 4.849 1.00 94.50 166 ALA A N 1
ATOM 1313 C CA . ALA A 1 166 ? -15.969 -0.776 4.959 1.00 94.50 166 ALA A CA 1
ATOM 1314 C C . ALA A 1 166 ? -16.633 -1.993 5.634 1.00 94.50 166 ALA A C 1
ATOM 1316 O O . ALA A 1 166 ? -17.573 -1.834 6.417 1.00 94.50 166 ALA A O 1
ATOM 1317 N N . ARG A 1 167 ? -16.152 -3.213 5.356 1.00 93.94 167 ARG A N 1
ATOM 1318 C CA . ARG A 1 167 ? -16.642 -4.435 6.017 1.00 93.94 167 ARG A CA 1
ATOM 1319 C C . ARG A 1 167 ? -16.281 -4.447 7.499 1.00 93.94 167 ARG A C 1
ATOM 1321 O O . ARG A 1 167 ? -17.154 -4.708 8.320 1.00 93.94 167 ARG A O 1
ATOM 1328 N N . GLU A 1 168 ? -15.041 -4.114 7.837 1.00 93.38 168 GLU A N 1
ATOM 1329 C CA . GLU A 1 168 ? -14.568 -4.032 9.221 1.00 93.38 168 GLU A CA 1
ATOM 1330 C C . GLU A 1 168 ? -15.338 -2.977 10.021 1.00 93.38 168 GLU A C 1
ATOM 1332 O O . GLU A 1 168 ? -15.715 -3.229 11.162 1.00 93.38 168 GLU A O 1
ATOM 1337 N N . GLN A 1 169 ? -15.645 -1.820 9.424 1.00 92.44 169 GLN A N 1
ATOM 1338 C CA . GLN A 1 169 ? -16.485 -0.801 10.062 1.00 92.44 169 GLN A CA 1
ATOM 1339 C C . GLN A 1 169 ? -17.901 -1.313 10.332 1.00 92.44 169 GLN A C 1
ATOM 1341 O O . GLN A 1 169 ? -18.409 -1.149 11.441 1.00 92.44 169 GLN A O 1
ATOM 1346 N N . ALA A 1 170 ? -18.525 -1.986 9.361 1.00 92.06 170 ALA A N 1
ATOM 1347 C CA . ALA A 1 170 ? -19.849 -2.574 9.553 1.00 92.06 170 ALA A CA 1
ATOM 1348 C C . ALA A 1 170 ? -19.845 -3.667 10.639 1.00 92.06 170 ALA A C 1
ATOM 1350 O O . ALA A 1 170 ? -20.794 -3.787 11.417 1.00 92.06 170 ALA A O 1
ATOM 1351 N N . GLU A 1 171 ? -18.779 -4.465 10.721 1.00 91.69 171 GLU A N 1
ATOM 1352 C CA . GLU A 1 171 ? -18.587 -5.438 11.798 1.00 91.69 171 GLU A CA 1
ATOM 1353 C C . GLU A 1 171 ? -18.363 -4.757 13.148 1.00 91.69 171 GLU A C 1
ATOM 1355 O O . GLU A 1 171 ? -18.968 -5.168 14.136 1.00 91.69 171 GLU A O 1
ATOM 1360 N N . TYR A 1 172 ? -17.570 -3.687 13.198 1.00 88.25 172 TYR A N 1
ATOM 1361 C CA . TYR A 1 172 ? -17.346 -2.906 14.409 1.00 88.25 172 TYR A CA 1
ATOM 1362 C C . TYR A 1 172 ? -18.639 -2.276 14.922 1.00 88.25 172 TYR A C 1
ATOM 1364 O O . TYR A 1 172 ? -18.901 -2.323 16.119 1.00 88.25 172 TYR A O 1
ATOM 1372 N N . GLU A 1 173 ? -19.481 -1.731 14.045 1.00 90.25 173 GLU A N 1
ATOM 1373 C CA . GLU A 1 173 ? -20.790 -1.198 14.427 1.00 90.25 173 GLU A CA 1
ATOM 1374 C C . GLU A 1 173 ? -21.706 -2.291 14.977 1.00 90.25 173 GLU A C 1
ATOM 1376 O O . GLU A 1 173 ? -22.325 -2.103 16.024 1.00 90.25 173 GLU A O 1
ATOM 1381 N N . ARG A 1 174 ? -21.747 -3.462 14.328 1.00 90.00 174 ARG A N 1
ATOM 1382 C CA . ARG A 1 174 ? -22.493 -4.621 14.842 1.00 90.00 174 ARG A CA 1
ATOM 1383 C C . ARG A 1 174 ? -21.987 -5.043 16.213 1.00 90.00 174 ARG A C 1
ATOM 1385 O O . ARG A 1 174 ? -22.792 -5.206 17.126 1.00 90.00 174 ARG A O 1
ATOM 1392 N N . LEU A 1 175 ? -20.671 -5.178 16.366 1.00 87.38 175 LEU A N 1
ATOM 1393 C CA . LEU A 1 175 ? -20.053 -5.540 17.632 1.00 87.38 175 LEU A CA 1
ATOM 1394 C C . LEU A 1 175 ? -20.345 -4.483 18.688 1.00 87.38 175 LEU A C 1
ATOM 1396 O O . LEU A 1 175 ? -20.810 -4.846 19.754 1.00 87.38 175 LEU A O 1
ATOM 1400 N N . LYS A 1 176 ? -20.198 -3.192 18.386 1.00 89.44 176 LYS A N 1
ATOM 1401 C CA . LYS A 1 176 ? -20.522 -2.080 19.289 1.00 89.44 176 LYS A CA 1
ATOM 1402 C C . LYS A 1 176 ? -21.973 -2.120 19.768 1.00 89.44 176 LYS A C 1
ATOM 1404 O O . LYS A 1 176 ? -22.218 -1.867 20.941 1.00 89.44 176 LYS A O 1
ATOM 1409 N N . VAL A 1 177 ? -22.919 -2.452 18.888 1.00 85.50 177 VAL A N 1
ATOM 1410 C CA . VAL A 1 177 ? -24.331 -2.627 19.264 1.00 85.50 177 VAL A CA 1
ATOM 1411 C C . VAL A 1 177 ? -24.508 -3.841 20.179 1.00 85.50 177 VAL A C 1
ATOM 1413 O O . VAL A 1 177 ? -25.212 -3.748 21.180 1.00 85.50 177 VAL A O 1
ATOM 1416 N N . THR A 1 178 ? -23.852 -4.968 19.883 1.00 82.81 178 THR A N 1
ATOM 1417 C CA . THR A 1 178 ? -23.922 -6.168 20.740 1.00 82.81 178 THR A CA 1
ATOM 1418 C C . THR A 1 178 ? -23.165 -6.021 22.059 1.00 82.81 178 THR A C 1
ATOM 1420 O O . THR A 1 178 ? -23.545 -6.630 23.050 1.00 82.81 178 THR A O 1
ATOM 1423 N N . PHE A 1 179 ? -22.117 -5.199 22.089 1.00 72.44 179 PHE A N 1
ATOM 1424 C CA . PHE A 1 179 ? -21.241 -4.966 23.234 1.00 72.44 179 PHE A CA 1
ATOM 1425 C C . PHE A 1 179 ? -21.751 -3.817 24.106 1.00 72.44 179 PHE A C 1
ATOM 1427 O O . PHE A 1 179 ? -20.958 -3.136 24.752 1.00 72.44 179 PHE A O 1
ATOM 1434 N N . SER A 1 180 ? -23.069 -3.580 24.124 1.00 62.97 180 SER A N 1
ATOM 1435 C CA . SER A 1 180 ? -23.683 -2.755 25.158 1.00 62.97 180 SER A CA 1
ATOM 1436 C C . SER A 1 180 ? -23.286 -3.354 26.501 1.00 62.97 180 SER A C 1
ATOM 1438 O O . SER A 1 180 ? -23.769 -4.416 26.880 1.00 62.97 180 SER A O 1
ATOM 1440 N N . ILE A 1 181 ? -22.336 -2.696 27.159 1.00 66.44 181 ILE A N 1
ATOM 1441 C CA . ILE A 1 181 ? -21.761 -3.111 28.429 1.00 66.44 181 ILE A CA 1
ATOM 1442 C C . ILE A 1 181 ? -22.931 -3.209 29.406 1.00 66.44 181 ILE A C 1
ATOM 1444 O O . ILE A 1 181 ? -23.521 -2.189 29.764 1.00 66.44 181 ILE A O 1
ATOM 1448 N N . GLU A 1 182 ? -23.296 -4.428 29.803 1.00 60.28 182 GLU A N 1
ATOM 1449 C CA . GLU A 1 182 ? -24.064 -4.640 31.023 1.00 60.28 182 GLU A CA 1
ATOM 1450 C C . GLU A 1 182 ? -23.222 -4.010 32.130 1.00 60.28 182 GLU A C 1
ATOM 1452 O O . GLU A 1 182 ? -22.146 -4.502 32.467 1.00 60.28 182 GLU A O 1
ATOM 1457 N N . GLY A 1 183 ? -23.636 -2.822 32.572 1.00 59.16 183 GLY A N 1
ATOM 1458 C CA . GLY A 1 183 ? -22.941 -2.038 33.577 1.00 59.16 183 GLY A CA 1
ATOM 1459 C C . GLY A 1 183 ? -22.946 -2.783 34.901 1.00 59.16 183 GLY A C 1
ATOM 1460 O O . GLY A 1 183 ? -23.787 -2.531 35.760 1.00 59.16 183 GLY A O 1
ATOM 1461 N N . GLU A 1 184 ? -22.001 -3.698 35.072 1.00 62.22 184 GLU A N 1
ATOM 1462 C CA . GLU A 1 184 ? -21.671 -4.282 36.358 1.00 62.22 184 GLU A CA 1
ATOM 1463 C C . GLU A 1 184 ? -20.982 -3.184 37.183 1.00 62.22 184 GLU A C 1
ATOM 1465 O O . GLU A 1 184 ? -19.768 -2.987 37.137 1.00 62.22 184 GLU A O 1
ATOM 1470 N N . GLY A 1 185 ? -21.795 -2.365 37.857 1.00 55.09 185 GLY A N 1
ATOM 1471 C CA . GLY A 1 185 ? -21.307 -1.288 38.714 1.00 55.09 185 GLY A CA 1
ATOM 1472 C C . GLY A 1 185 ? -22.246 -0.094 38.820 1.00 55.09 185 GLY A C 1
ATOM 1473 O O . GLY A 1 185 ? -21.861 1.024 38.488 1.00 55.09 185 GLY A O 1
ATOM 1474 N N . VAL A 1 186 ? -23.466 -0.309 39.318 1.00 50.59 186 VAL A N 1
ATOM 1475 C CA . VAL A 1 186 ? -24.313 0.781 39.820 1.00 50.59 186 VAL A CA 1
ATOM 1476 C C . VAL A 1 186 ? -23.553 1.547 40.903 1.00 50.59 186 VAL A C 1
ATOM 1478 O O . VAL A 1 186 ? -22.883 0.968 41.764 1.00 50.59 186 VAL A O 1
ATOM 1481 N N . GLY A 1 187 ? -23.666 2.869 40.861 1.00 52.72 187 GLY A N 1
ATOM 1482 C CA . GLY A 1 187 ? -23.173 3.701 41.943 1.00 52.72 187 GLY A CA 1
ATOM 1483 C C . GLY A 1 187 ? -23.650 5.140 41.975 1.00 52.72 187 GLY A C 1
ATOM 1484 O O . GLY A 1 187 ? -23.208 5.808 42.887 1.00 52.72 187 GLY A O 1
ATOM 1485 N N . VAL A 1 188 ? -24.497 5.602 41.044 1.00 55.94 188 VAL A N 1
ATOM 1486 C CA . VAL A 1 188 ? -25.516 6.655 41.237 1.00 55.94 188 VAL A CA 1
ATOM 1487 C C . VAL A 1 188 ? -26.509 6.488 40.081 1.00 55.94 188 VAL A C 1
ATOM 1489 O O . VAL A 1 188 ? -26.214 6.873 38.950 1.00 55.94 188 VAL A O 1
ATOM 1492 N N . GLN A 1 189 ? -27.661 5.857 40.320 1.00 58.59 189 GLN A N 1
ATOM 1493 C CA . GLN A 1 189 ? -28.795 6.056 39.416 1.00 58.59 189 GLN A CA 1
ATOM 1494 C C . GLN A 1 189 ? -29.180 7.530 39.553 1.00 58.59 189 GLN A C 1
ATOM 1496 O O . GLN A 1 189 ? -29.369 7.997 40.674 1.00 58.59 189 GLN A O 1
ATOM 1501 N N . GLN A 1 190 ? -29.229 8.274 38.447 1.00 58.38 190 GLN A N 1
ATOM 1502 C CA . GLN A 1 190 ? -29.875 9.586 38.438 1.00 58.38 190 GLN A CA 1
ATOM 1503 C C . GLN A 1 190 ? -31.367 9.321 38.644 1.00 58.38 190 GLN A C 1
ATOM 1505 O O . GLN A 1 190 ? -32.083 9.003 37.699 1.00 58.38 190 GLN A O 1
ATOM 1510 N N . LEU A 1 191 ? -31.772 9.291 39.908 1.00 64.88 191 LEU A N 1
ATOM 1511 C CA . LEU A 1 191 ? -33.147 9.120 40.339 1.00 64.88 191 LEU A CA 1
ATOM 1512 C C . LEU A 1 191 ? -33.822 10.490 40.252 1.00 64.88 191 LEU A C 1
ATOM 1514 O O . LEU A 1 191 ? -33.234 11.504 40.621 1.00 64.88 191 LEU A O 1
ATOM 1518 N N . ASP A 1 192 ? -35.044 10.526 39.729 1.00 80.88 192 ASP A N 1
ATOM 1519 C CA . ASP A 1 192 ? -35.859 11.739 39.743 1.00 80.88 192 ASP A CA 1
ATOM 1520 C C . ASP A 1 192 ? -36.114 12.172 41.198 1.00 80.88 192 ASP A C 1
ATOM 1522 O O . ASP A 1 192 ? -36.238 11.322 42.085 1.00 80.88 192 ASP A O 1
ATOM 1526 N N . GLU A 1 193 ? -36.256 13.477 41.453 1.00 81.12 193 GLU A N 1
ATOM 1527 C CA . GLU A 1 193 ? -36.414 14.036 42.811 1.00 81.12 193 GLU A CA 1
ATOM 1528 C C . GLU A 1 193 ? -37.542 13.355 43.621 1.00 81.12 193 GLU A C 1
ATOM 1530 O O . GLU A 1 193 ? -37.422 13.148 44.830 1.00 81.12 193 GLU A O 1
ATOM 1535 N N . GLU A 1 194 ? -38.628 12.940 42.958 1.00 81.94 194 GLU A N 1
ATOM 1536 C CA . GLU A 1 194 ? -39.741 12.209 43.582 1.00 81.94 194 GLU A CA 1
ATOM 1537 C C . GLU A 1 194 ? -39.333 10.804 44.053 1.00 81.94 194 GLU A C 1
ATOM 1539 O O . GLU A 1 194 ? -39.713 10.358 45.139 1.00 81.94 194 GLU A O 1
ATOM 1544 N N . THR A 1 195 ? -38.519 10.111 43.256 1.00 82.00 195 THR A N 1
ATOM 1545 C CA . THR A 1 195 ? -38.027 8.766 43.577 1.00 82.00 195 THR A CA 1
ATOM 1546 C C . THR A 1 195 ? -36.974 8.797 44.685 1.00 82.00 195 THR A C 1
ATOM 1548 O O . THR A 1 195 ? -36.975 7.924 45.557 1.00 82.00 195 THR A O 1
ATOM 1551 N N . GLU A 1 196 ? -36.148 9.847 44.737 1.00 84.00 196 GLU A N 1
ATOM 1552 C CA . GLU A 1 196 ? -35.237 10.094 45.859 1.00 84.00 196 GLU A CA 1
ATOM 1553 C C . GLU A 1 196 ? -36.007 10.363 47.159 1.00 84.00 196 GLU A C 1
ATOM 1555 O O . GLU A 1 196 ? -35.671 9.817 48.214 1.00 84.00 196 GLU A O 1
ATOM 1560 N N . ALA A 1 197 ? -37.077 11.163 47.103 1.00 86.50 197 ALA A N 1
ATOM 1561 C CA . ALA A 1 197 ? -37.918 11.441 48.265 1.00 86.50 197 ALA A CA 1
ATOM 1562 C C . ALA A 1 197 ? -38.568 10.164 48.826 1.00 86.50 197 ALA A C 1
ATOM 1564 O O . ALA A 1 197 ? -38.608 9.972 50.046 1.00 86.50 197 ALA A O 1
ATOM 1565 N N . GLN A 1 198 ? -39.027 9.267 47.949 1.00 88.69 198 GLN A N 1
ATOM 1566 C CA . GLN A 1 198 ? -39.628 7.998 48.353 1.00 88.69 198 GLN A CA 1
ATOM 1567 C C . GLN A 1 198 ? -38.599 7.028 48.955 1.00 88.69 198 GLN A C 1
ATOM 1569 O O . GLN A 1 198 ? -38.841 6.477 50.030 1.00 88.69 198 GLN A O 1
ATOM 1574 N N . LEU A 1 199 ? -37.417 6.889 48.343 1.00 88.69 199 LEU A N 1
ATOM 1575 C CA . LEU A 1 199 ? -36.312 6.092 48.898 1.00 88.69 199 LEU A CA 1
ATOM 1576 C C . LEU A 1 199 ? -35.896 6.578 50.293 1.00 88.69 199 LEU A C 1
ATOM 1578 O O . LEU A 1 199 ? -35.697 5.770 51.204 1.00 88.69 199 LEU A O 1
ATOM 1582 N N . ASN A 1 200 ? -35.818 7.896 50.487 1.00 89.25 200 ASN A N 1
ATOM 1583 C CA . ASN A 1 200 ? -35.494 8.499 51.779 1.00 89.25 200 ASN A CA 1
ATOM 1584 C C . ASN A 1 200 ? -36.573 8.222 52.841 1.00 89.25 200 ASN A C 1
ATOM 1586 O O . ASN A 1 200 ? -36.247 7.949 54.001 1.00 89.25 200 ASN A O 1
ATOM 1590 N N . ALA A 1 201 ? -37.856 8.256 52.468 1.00 92.12 201 ALA A N 1
ATOM 1591 C CA . ALA A 1 201 ? -38.951 7.919 53.377 1.00 92.12 201 ALA A CA 1
ATOM 1592 C C . ALA A 1 201 ? -38.890 6.445 53.824 1.00 92.12 201 ALA A C 1
ATOM 1594 O O . ALA A 1 201 ? -38.948 6.162 55.028 1.00 92.12 201 ALA A O 1
ATOM 1595 N N . ASP A 1 202 ? -38.676 5.525 52.881 1.00 91.56 202 ASP A N 1
ATOM 1596 C CA . ASP A 1 202 ? -38.575 4.081 53.132 1.00 91.56 202 ASP A CA 1
ATOM 1597 C C . ASP A 1 202 ? -37.348 3.721 53.989 1.00 91.56 202 ASP A C 1
ATOM 1599 O O . ASP A 1 202 ? -37.395 2.826 54.849 1.00 91.56 202 ASP A O 1
ATOM 1603 N N . PHE A 1 203 ? -36.242 4.443 53.796 1.00 92.19 203 PHE A N 1
ATOM 1604 C CA . PHE A 1 203 ? -35.034 4.343 54.613 1.00 92.19 203 PHE A CA 1
ATOM 1605 C C . PHE A 1 203 ? -35.320 4.692 56.077 1.00 92.19 203 PHE A C 1
ATOM 1607 O O . PHE A 1 203 ? -35.027 3.905 56.986 1.00 92.19 203 PHE A O 1
ATOM 1614 N N . ILE A 1 204 ? -35.970 5.835 56.310 1.00 92.81 204 ILE A N 1
ATOM 1615 C CA . ILE A 1 204 ? -36.335 6.301 57.652 1.00 92.81 204 ILE A CA 1
ATOM 1616 C C . ILE A 1 204 ? -37.323 5.335 58.317 1.00 92.81 204 ILE A C 1
ATOM 1618 O O . ILE A 1 204 ? -37.180 5.029 59.505 1.00 92.81 204 ILE A O 1
ATOM 1622 N N . GLU A 1 205 ? -38.316 4.832 57.583 1.00 94.31 205 GLU A N 1
ATOM 1623 C CA . GLU A 1 205 ? -39.283 3.875 58.126 1.00 94.31 205 GLU A CA 1
ATOM 1624 C C . GLU A 1 205 ? -38.606 2.561 58.543 1.00 94.31 205 GLU A C 1
ATOM 1626 O O . GLU A 1 205 ? -38.878 2.023 59.620 1.00 94.31 205 GLU A O 1
ATOM 1631 N N . THR A 1 206 ? -37.668 2.074 57.727 1.00 91.88 206 THR A N 1
ATOM 1632 C CA . THR A 1 206 ? -36.912 0.849 58.013 1.00 91.88 206 THR A CA 1
ATOM 1633 C C . THR A 1 206 ? -36.124 0.967 59.320 1.00 91.88 206 THR A C 1
ATOM 1635 O O . THR A 1 206 ? -36.154 0.040 60.132 1.00 91.88 206 THR A O 1
ATOM 1638 N N . ILE A 1 207 ? -35.475 2.113 59.557 1.00 91.81 207 ILE A N 1
ATOM 1639 C CA . ILE A 1 207 ? -34.741 2.385 60.803 1.00 91.81 207 ILE A CA 1
ATOM 1640 C C . ILE A 1 207 ? -35.698 2.480 61.994 1.00 91.81 207 ILE A C 1
ATOM 1642 O O . ILE A 1 207 ? -35.420 1.931 63.055 1.00 91.81 207 ILE A O 1
ATOM 1646 N N . LYS A 1 208 ? -36.851 3.140 61.834 1.00 93.31 208 LYS A N 1
ATOM 1647 C CA . LYS A 1 208 ? -37.838 3.280 62.919 1.00 93.31 208 LYS A CA 1
ATOM 1648 C C . LYS A 1 208 ? -38.463 1.947 63.332 1.00 93.31 208 LYS A C 1
ATOM 1650 O O . LYS A 1 208 ? -38.797 1.770 64.501 1.00 93.31 208 LYS A O 1
ATOM 1655 N N . ARG A 1 209 ? -38.642 1.018 62.389 1.00 93.12 209 ARG A N 1
ATOM 1656 C CA . ARG A 1 209 ? -39.300 -0.275 62.630 1.00 93.12 209 ARG A CA 1
ATOM 1657 C C . ARG A 1 209 ? -38.442 -1.239 63.453 1.00 93.12 209 ARG A C 1
ATOM 1659 O O . ARG A 1 209 ? -38.990 -2.057 64.189 1.00 93.12 209 ARG A O 1
ATOM 1666 N N . VAL A 1 210 ? -37.117 -1.178 63.320 1.00 90.56 210 VAL A N 1
ATOM 1667 C CA . VAL A 1 210 ? -36.205 -2.162 63.917 1.00 90.56 210 VAL A CA 1
ATOM 1668 C C . VAL A 1 210 ? -35.243 -1.481 64.881 1.00 90.56 210 VAL A C 1
ATOM 1670 O O . VAL A 1 210 ? -34.539 -0.547 64.528 1.00 90.56 210 VAL A O 1
ATOM 1673 N N . LYS A 1 211 ? -35.161 -1.999 66.110 1.00 89.81 211 LYS A N 1
ATOM 1674 C CA . LYS A 1 211 ? -34.331 -1.415 67.174 1.00 89.81 211 LYS A CA 1
ATOM 1675 C C . LYS A 1 211 ? -32.816 -1.534 66.927 1.00 89.81 211 LYS A C 1
ATOM 1677 O O . LYS A 1 211 ? -32.059 -0.737 67.469 1.00 89.81 211 LYS A O 1
ATOM 1682 N N . LEU A 1 212 ? -32.375 -2.531 66.157 1.00 91.75 212 LEU A N 1
ATOM 1683 C CA . LEU A 1 212 ? -30.968 -2.762 65.817 1.00 91.75 212 LEU A CA 1
ATOM 1684 C C . LEU A 1 212 ? -30.854 -3.377 64.413 1.00 91.75 212 LEU A C 1
ATOM 1686 O O . LEU A 1 212 ? -31.418 -4.440 64.162 1.00 91.75 212 LEU A O 1
ATOM 1690 N N . ILE A 1 213 ? -30.125 -2.715 63.511 1.00 90.06 213 ILE A N 1
ATOM 1691 C CA . ILE A 1 213 ? -29.835 -3.169 62.140 1.00 90.06 213 ILE A CA 1
ATOM 1692 C C . ILE A 1 213 ? -28.328 -3.025 61.881 1.00 90.06 213 ILE A C 1
ATOM 1694 O O . ILE A 1 213 ? -27.731 -2.027 62.281 1.00 90.06 213 ILE A O 1
ATOM 1698 N N . SER A 1 214 ? -27.717 -4.007 61.208 1.00 90.50 214 SER A N 1
ATOM 1699 C CA . SER A 1 214 ? -26.335 -3.910 60.723 1.00 90.50 214 SER A CA 1
ATOM 1700 C C . SER A 1 214 ? -26.241 -3.053 59.457 1.00 90.50 214 SER A C 1
ATOM 1702 O O . SER A 1 214 ? -27.123 -3.093 58.597 1.00 90.50 214 SER A O 1
ATOM 1704 N N . LEU A 1 215 ? -25.144 -2.302 59.322 1.00 87.56 215 LEU A N 1
ATOM 1705 C CA . LEU A 1 215 ? -24.913 -1.423 58.170 1.00 87.56 215 LEU A CA 1
ATOM 1706 C C . LEU A 1 215 ? -24.873 -2.205 56.853 1.00 87.56 215 LEU A C 1
ATOM 1708 O O . LEU A 1 215 ? -25.510 -1.796 55.893 1.00 87.56 215 LEU A O 1
ATOM 1712 N N . GLU A 1 216 ? -24.238 -3.379 56.836 1.00 88.44 216 GLU A N 1
ATOM 1713 C CA . GLU A 1 216 ? -24.206 -4.276 55.671 1.00 88.44 216 GLU A CA 1
ATOM 1714 C C . GLU A 1 216 ? -25.611 -4.625 55.168 1.00 88.44 216 GLU A C 1
ATOM 1716 O O . GLU A 1 216 ? -25.894 -4.568 53.974 1.00 88.44 216 GLU A O 1
ATOM 1721 N N . ARG A 1 217 ? -26.532 -4.946 56.087 1.00 87.94 217 ARG A N 1
ATOM 1722 C CA . ARG A 1 217 ? -27.904 -5.321 55.731 1.00 87.94 217 ARG A CA 1
ATOM 1723 C C . ARG A 1 217 ? -28.685 -4.143 55.159 1.00 87.94 217 ARG A C 1
ATOM 1725 O O . ARG A 1 217 ? -29.562 -4.342 54.321 1.00 87.94 217 ARG A O 1
ATOM 1732 N N . LEU A 1 218 ? -28.383 -2.944 55.635 1.00 89.19 218 LEU A N 1
ATOM 1733 C CA . LEU A 1 218 ? -29.002 -1.707 55.191 1.00 89.19 218 LEU A CA 1
ATOM 1734 C C . LEU A 1 218 ? -28.468 -1.313 53.804 1.00 89.19 218 LEU A C 1
ATOM 1736 O O . LEU A 1 218 ? -29.251 -1.028 52.904 1.00 89.19 218 LEU A O 1
ATOM 1740 N N . CYS A 1 219 ? -27.161 -1.451 53.596 1.00 86.62 219 CYS A N 1
ATOM 1741 C CA . CYS A 1 219 ? -26.489 -1.258 52.317 1.00 86.62 219 CYS A CA 1
ATOM 1742 C C . CYS A 1 219 ? -26.969 -2.222 51.230 1.00 86.62 219 CYS A C 1
ATOM 1744 O O . CYS A 1 219 ? -27.250 -1.775 50.129 1.00 86.62 219 CYS A O 1
ATOM 1746 N N . VAL A 1 220 ? -27.176 -3.504 51.547 1.00 86.69 220 VAL A N 1
ATOM 1747 C CA . VAL A 1 220 ? -27.769 -4.472 50.601 1.00 86.69 220 VAL A CA 1
ATOM 1748 C C . VAL A 1 220 ? -29.229 -4.142 50.273 1.00 86.69 220 VAL A C 1
ATOM 1750 O O . VAL A 1 220 ? -29.701 -4.453 49.190 1.00 86.69 220 VAL A O 1
ATOM 1753 N N . LYS A 1 221 ? -29.984 -3.544 51.204 1.00 87.69 221 LYS A N 1
ATOM 1754 C CA . LYS A 1 221 ? -31.402 -3.225 50.971 1.00 87.69 221 LYS A CA 1
ATOM 1755 C C . LYS A 1 221 ? -31.589 -2.014 50.051 1.00 87.69 221 LYS A C 1
ATOM 1757 O O . LYS A 1 221 ? -32.587 -1.958 49.342 1.00 87.69 221 LYS A O 1
ATOM 1762 N N . PHE A 1 222 ? -30.668 -1.057 50.106 1.00 87.88 222 PHE A N 1
ATOM 1763 C CA . PHE A 1 222 ? -30.737 0.202 49.360 1.00 87.88 222 PHE A CA 1
ATOM 1764 C C . PHE A 1 222 ? -29.635 0.328 48.295 1.00 87.88 222 PHE A C 1
ATOM 1766 O O . PHE A 1 222 ? -29.410 1.424 47.794 1.00 87.88 222 PHE A O 1
ATOM 1773 N N . ASP A 1 223 ? -28.932 -0.767 47.985 1.00 84.88 223 ASP A N 1
ATOM 1774 C CA . ASP A 1 223 ? -27.787 -0.819 47.063 1.00 84.88 223 ASP A CA 1
ATOM 1775 C C . ASP A 1 223 ? -26.742 0.293 47.303 1.00 84.88 223 ASP A C 1
ATOM 1777 O O . ASP A 1 223 ? -26.212 0.918 46.384 1.00 84.88 223 ASP A O 1
ATOM 1781 N N . MET A 1 224 ? -26.430 0.543 48.577 1.00 83.69 224 MET A N 1
ATOM 1782 C CA . MET A 1 224 ? -25.448 1.540 49.015 1.00 83.69 224 MET A CA 1
ATOM 1783 C C . MET A 1 224 ? -24.107 0.883 49.358 1.00 83.69 224 MET A C 1
ATOM 1785 O O . MET A 1 224 ? -24.049 -0.276 49.763 1.00 83.69 224 MET A O 1
ATOM 1789 N N . LYS A 1 225 ? -23.009 1.639 49.263 1.00 82.06 225 LYS A N 1
ATOM 1790 C CA . LYS A 1 225 ? -21.675 1.183 49.687 1.00 82.06 225 LYS A CA 1
ATOM 1791 C C . LYS A 1 225 ? -21.422 1.524 51.157 1.00 82.06 225 LYS A C 1
ATOM 1793 O O . LYS A 1 225 ? -21.860 2.562 51.644 1.00 82.06 225 LYS A O 1
ATOM 1798 N N . THR A 1 226 ? -20.705 0.653 51.862 1.00 81.38 226 THR A N 1
ATOM 1799 C CA . THR A 1 226 ? -20.197 0.922 53.212 1.00 81.38 226 THR A CA 1
ATOM 1800 C C . THR A 1 226 ? -18.781 1.493 53.121 1.00 81.38 226 THR A C 1
ATOM 1802 O O . THR A 1 226 ? -17.871 0.769 52.726 1.00 81.38 226 THR A O 1
ATOM 1805 N N . ASP A 1 227 ? -18.558 2.730 53.563 1.00 76.69 227 ASP A N 1
ATOM 1806 C CA . ASP A 1 227 ? -17.212 3.342 53.617 1.00 76.69 227 ASP A CA 1
ATOM 1807 C C . ASP A 1 227 ? -16.416 2.959 54.881 1.00 76.69 227 ASP A C 1
ATOM 1809 O O . ASP A 1 227 ? -15.493 3.654 55.309 1.00 76.69 227 ASP A O 1
ATOM 1813 N N . VAL A 1 228 ? -16.765 1.841 55.523 1.00 67.69 228 VAL A N 1
ATOM 1814 C CA . VAL A 1 228 ? -16.134 1.431 56.780 1.00 67.69 228 VAL A CA 1
ATOM 1815 C C . VAL A 1 228 ? -14.774 0.791 56.489 1.00 67.69 228 VAL A C 1
ATOM 1817 O O . VAL A 1 228 ? -14.648 -0.421 56.338 1.00 67.69 228 VAL A O 1
ATOM 1820 N N . SER A 1 229 ? -13.739 1.628 56.427 1.00 57.81 229 SER A N 1
ATOM 1821 C CA . SER A 1 229 ? -12.343 1.204 56.535 1.00 57.81 229 SER A CA 1
ATOM 1822 C C . SER A 1 229 ? -12.064 0.826 57.991 1.00 57.81 229 SER A C 1
ATOM 1824 O O . SER A 1 229 ? -11.828 1.700 58.825 1.00 57.81 229 SER A O 1
ATOM 1826 N N . TYR A 1 230 ? -12.113 -0.466 58.320 1.00 57.72 230 TYR A N 1
ATOM 1827 C CA . TYR A 1 230 ? -11.571 -0.948 59.593 1.00 57.72 230 TYR A CA 1
ATOM 1828 C C . TYR A 1 230 ? -10.042 -0.728 59.609 1.00 57.72 230 TYR A C 1
ATOM 1830 O O . TYR A 1 230 ? -9.397 -1.082 58.619 1.00 57.72 230 TYR A O 1
ATOM 1838 N N . PRO A 1 231 ? -9.462 -0.120 60.662 1.00 58.28 231 PRO A N 1
ATOM 1839 C CA . PRO A 1 231 ? -8.014 -0.099 60.866 1.00 58.28 231 PRO A CA 1
ATOM 1840 C C . PRO A 1 231 ? -7.459 -1.479 61.243 1.00 58.28 231 PRO A C 1
ATOM 1842 O O . PRO A 1 231 ? -8.202 -2.272 61.869 1.00 58.28 231 PRO A O 1
#

InterPro domains:
  IPR019153 DDRGK domain containing protein [PF09756] (98-227)
  IPR019153 DDRGK domain containing protein [SM01128] (98-231)
  IPR050899 DDRGK domain-containing protein [PTHR48176] (34-227)

Sequence (231 aa):
MDPILLGLTCVICAVAFYLLFIEGKSWRNSRRTDRRQGAANRRRPANAAARRHQQQRAAAQAPRQMTESSFESLSENSGSESSDTDTGSKPASDTPKKKIGTKKAQKLAEKERRKEEREAEERYRETMRKKDDEEIKRRKEAEAKEAAAEAAKAAAEEKLRLEQEAREQAEYERLKVTFSIEGEGVGVQQLDEETEAQLNADFIETIKRVKLISLERLCVKFDMKTDVSYP

Organism: Hymenolepis diminuta (NCBI:txid6216)

Foldseek 3Di:
DDVVVVVVVVVVVVVVVVVVVVVVVVVVVVVVVVVVVVVPPPDDDDCPPVVVVVVVVVVVPDDDDDDPDDPDDDDDDDDDDDDDDDDDDDDDDDDPPPPPPPVRVVVVVVVVVVVVVVVVVVVVVVVVVVVVVVVVVVVVVVVVVVVVVVVVVVVVVVVVVVVVVVVVVVVVVVVVVVPPPPPPDDDDDPDDPVRVVVLVVVLVVVPVVDVDDDPVVSCVVSVHDDPDDDD

Radius of gyration: 50.68 Å; Cα contacts (8 Å, |Δi|>4): 13; chains: 1; bounding box: 82×86×149 Å